Protein AF-A0A0K2RMR7-F1 (afdb_monomer)

Mean predicted aligned error: 9.33 Å

Radius of gyration: 26.51 Å; Cα contacts (8 Å, |Δi|>4): 127; chains: 1; bounding box: 105×30×47 Å

pLDDT: mean 86.67, std 12.14, range [45.38, 97.56]

Nearest PDB structures (foldseek):
  8ja7-assembly1_B  TM=8.029E-01  e=1.174E-06  Mycobacterium tuberculosis H37Rv
  7cad-assembly1_B  TM=8.202E-01  e=8.890E-06  Mycolicibacterium smegmatis MC2 155
  4tqv-assembly2_F  TM=7.692E-01  e=7.223E-06  Sphingomonas sp.
  8hpr-assembly1_B  TM=7.809E-01  e=6.733E-05  Mycolicibacterium smegmatis MC2 155
  8y5f-assembly1_C  TM=8.577E-01  e=4.363E-04  Escherichia coli

Sequence (178 aa):
MTTAGQVFFSAMAAYAFSRLRWPGRNKVFAIFLATMMVPPIFTALPNFLMIKNLGLLNTFAGLALPFMFMTPFAIFFLRQFFLSMSREVEEAAMLDGAKHLRIFFQIVIPNAAAPLATLALLTFIGQWNEYFWPLLVGQDESVRVLTVGLGVFKSQSPQGRRTGVGSWPPPSWQRCPS

Foldseek 3Di:
DQLVLALVQLLVLLCCLQPPDDPCSVVVLVVLVVVVVPDVVVVLVVLLVVCVVVVNFQHPCSLRVVRRHYHSVSNVQNNVVSNPDDCVVVVVVVVVVDDPVCCSVPPSCVVCVVSSVVSSVVVVVVSLCDAVSCVSRNVDPVSRHPNPVVVVVVVPPDPDPPDDDPPDDPDPVPDDDD

Secondary structure (DSSP, 8-state):
-HHHHHHHHHHHHHHHHHT---TTHHHHHHHHHHHTTS-HHHHHHHHHHHHHHTT-TTSHHHHHHHHHS--HHHHHHHHHHHHHS-SHHHHHHHHTT--HHHHIIIIIHHHTHHHHHHHHHHHHHHHHH--HHHHHH--SGGG--HHHHHHHHHHHS-S----SSS-PPPPGGG----

Structure (mmCIF, N/CA/C/O backbone):
data_AF-A0A0K2RMR7-F1
#
_entry.id   AF-A0A0K2RMR7-F1
#
loop_
_atom_site.group_PDB
_atom_site.id
_atom_site.type_symbol
_atom_site.label_atom_id
_atom_site.label_alt_id
_atom_site.label_comp_id
_atom_site.label_asym_id
_atom_site.label_entity_id
_atom_site.label_seq_id
_atom_site.pdbx_PDB_ins_code
_atom_site.Cartn_x
_atom_site.Cartn_y
_atom_site.Cartn_z
_atom_site.occupancy
_atom_site.B_iso_or_equiv
_atom_site.auth_seq_id
_atom_site.auth_comp_id
_atom_site.auth_asym_id
_atom_site.auth_atom_id
_atom_site.pdbx_PDB_model_num
ATOM 1 N N . MET A 1 1 ? 0.796 7.221 -11.470 1.00 77.06 1 MET A N 1
ATOM 2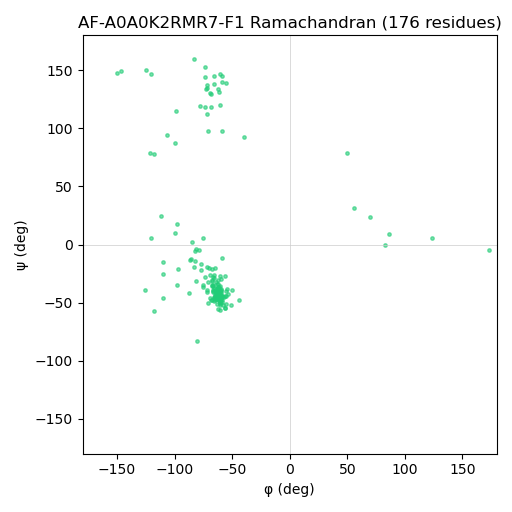 C CA . MET A 1 1 ? -0.403 6.348 -11.517 1.00 77.06 1 MET A CA 1
ATOM 3 C C . MET A 1 1 ? -0.272 5.225 -10.497 1.00 77.06 1 MET A C 1
ATOM 5 O O . MET A 1 1 ? -1.065 5.180 -9.567 1.00 77.06 1 MET A O 1
ATOM 9 N N . THR A 1 2 ? 0.783 4.409 -10.605 1.00 87.81 2 THR A N 1
ATOM 10 C CA . THR A 1 2 ? 1.066 3.257 -9.732 1.00 87.81 2 THR A CA 1
ATOM 11 C C . THR A 1 2 ? 1.025 3.598 -8.245 1.00 87.81 2 THR A C 1
ATOM 13 O O . THR A 1 2 ? 0.251 2.993 -7.517 1.00 87.81 2 THR A O 1
ATOM 16 N N . THR A 1 3 ? 1.754 4.629 -7.803 1.00 91.69 3 THR A N 1
ATOM 17 C CA . THR A 1 3 ? 1.786 5.049 -6.390 1.00 91.69 3 THR A CA 1
ATOM 18 C C . THR A 1 3 ? 0.404 5.392 -5.838 1.00 91.69 3 THR A C 1
ATOM 20 O O . THR A 1 3 ? 0.060 4.966 -4.742 1.00 91.69 3 THR A O 1
ATOM 23 N N . ALA A 1 4 ? -0.400 6.148 -6.590 1.00 92.69 4 ALA A N 1
ATOM 24 C CA . ALA A 1 4 ? -1.721 6.574 -6.137 1.00 92.69 4 ALA A CA 1
ATOM 25 C C . ALA A 1 4 ? -2.671 5.377 -5.983 1.00 92.69 4 ALA A C 1
ATOM 27 O O . ALA A 1 4 ? -3.317 5.245 -4.946 1.00 92.69 4 ALA A O 1
ATOM 28 N N . GLY A 1 5 ? -2.696 4.478 -6.977 1.00 92.81 5 GLY A N 1
ATOM 29 C CA . GLY A 1 5 ? -3.459 3.231 -6.897 1.00 92.81 5 GLY A CA 1
ATOM 30 C C . GLY A 1 5 ? -3.013 2.383 -5.709 1.00 92.81 5 GLY A C 1
ATOM 31 O O . GLY A 1 5 ? -3.837 1.988 -4.885 1.00 92.81 5 GLY A O 1
ATOM 32 N N . GLN A 1 6 ? -1.701 2.212 -5.555 1.00 94.19 6 GLN A N 1
ATOM 33 C CA . GLN A 1 6 ? -1.133 1.354 -4.527 1.00 94.19 6 GLN A CA 1
ATOM 34 C C . GLN A 1 6 ? -1.461 1.856 -3.122 1.00 94.19 6 GLN A C 1
ATOM 36 O O . GLN A 1 6 ? -1.871 1.071 -2.266 1.00 94.19 6 GLN A O 1
ATOM 41 N N . VAL A 1 7 ? -1.324 3.162 -2.877 1.00 95.56 7 VAL A N 1
ATOM 42 C CA . VAL A 1 7 ? -1.681 3.782 -1.593 1.00 95.56 7 VAL A CA 1
ATOM 43 C C . VAL A 1 7 ? -3.177 3.640 -1.328 1.00 95.56 7 VAL A C 1
ATOM 45 O O . VAL A 1 7 ? -3.561 3.240 -0.232 1.00 95.56 7 VAL A O 1
ATOM 48 N N . PHE A 1 8 ? -4.019 3.912 -2.327 1.00 95.69 8 PHE A N 1
ATOM 49 C CA . PHE A 1 8 ? -5.471 3.856 -2.188 1.00 95.69 8 PHE A CA 1
ATOM 50 C C . PHE A 1 8 ? -5.975 2.449 -1.833 1.00 95.69 8 PHE A C 1
ATOM 52 O O . PHE A 1 8 ? -6.629 2.258 -0.805 1.00 95.69 8 PHE A O 1
ATOM 59 N N . PHE A 1 9 ? -5.627 1.441 -2.635 1.00 95.75 9 PHE A N 1
ATOM 60 C CA . PHE A 1 9 ? -6.060 0.062 -2.403 1.00 95.75 9 PHE A CA 1
ATOM 61 C C . PHE A 1 9 ? -5.428 -0.535 -1.138 1.00 95.75 9 PHE A C 1
AT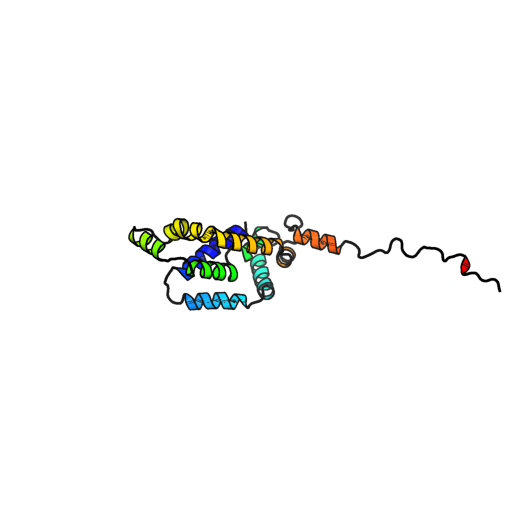OM 63 O O . PHE A 1 9 ? -6.104 -1.250 -0.394 1.00 95.75 9 PHE A O 1
ATOM 70 N N . SER A 1 10 ? -4.171 -0.196 -0.829 1.00 95.75 10 SER A N 1
ATOM 71 C CA . SER A 1 10 ? -3.541 -0.630 0.425 1.00 95.75 10 SER A CA 1
ATOM 72 C C . SER A 1 10 ? -4.196 0.011 1.649 1.00 95.75 10 SER A C 1
ATOM 74 O O . SER A 1 10 ? -4.348 -0.664 2.665 1.00 95.75 10 SER A O 1
ATOM 76 N N . ALA A 1 11 ? -4.643 1.270 1.564 1.00 97.06 11 ALA A N 1
ATOM 77 C CA . ALA A 1 11 ? -5.402 1.923 2.629 1.00 97.06 11 ALA A CA 1
ATOM 78 C C . ALA A 1 11 ? -6.762 1.250 2.849 1.00 97.06 11 ALA A C 1
ATOM 80 O O . ALA A 1 11 ? -7.133 0.983 3.992 1.00 97.06 11 ALA A O 1
ATOM 81 N N . MET A 1 12 ? -7.477 0.897 1.777 1.00 96.62 12 MET A N 1
ATOM 82 C CA . MET A 1 12 ? -8.727 0.137 1.888 1.00 96.62 12 MET A CA 1
ATOM 83 C C . MET A 1 12 ? -8.509 -1.229 2.555 1.00 96.62 12 MET A C 1
ATOM 85 O O . MET A 1 12 ? -9.227 -1.588 3.491 1.00 96.62 12 MET A O 1
ATOM 89 N N . ALA A 1 13 ? -7.491 -1.977 2.121 1.00 95.69 13 ALA A N 1
ATOM 90 C CA . ALA A 1 13 ? -7.150 -3.268 2.711 1.00 95.69 13 ALA A CA 1
ATOM 91 C C . ALA A 1 13 ? -6.739 -3.127 4.188 1.00 95.69 13 ALA A C 1
ATOM 93 O O . ALA A 1 13 ? -7.230 -3.859 5.048 1.00 95.69 13 ALA A O 1
ATOM 94 N N . ALA A 1 14 ? -5.895 -2.146 4.515 1.00 96.75 14 ALA A N 1
ATOM 95 C CA . ALA A 1 14 ? -5.485 -1.858 5.885 1.00 96.75 14 ALA A CA 1
ATOM 96 C C . ALA A 1 14 ? -6.676 -1.502 6.788 1.00 96.75 14 ALA A C 1
ATOM 98 O O . ALA A 1 14 ? -6.728 -1.968 7.928 1.00 96.75 14 ALA A O 1
ATOM 99 N N . TYR A 1 15 ? -7.652 -0.737 6.284 1.00 96.69 15 TYR A N 1
ATOM 100 C CA . TYR A 1 15 ? -8.891 -0.426 7.003 1.00 96.69 15 TYR A CA 1
ATOM 101 C C . TYR A 1 15 ? -9.718 -1.690 7.273 1.00 96.69 15 TYR A C 1
ATOM 103 O O . TYR A 1 15 ? -10.165 -1.916 8.399 1.00 96.69 15 TYR A O 1
ATOM 111 N N . ALA A 1 16 ? -9.840 -2.583 6.286 1.00 95.69 16 ALA A N 1
ATOM 112 C CA . ALA A 1 16 ? -10.497 -3.876 6.472 1.00 95.69 16 ALA A CA 1
ATOM 113 C C . ALA A 1 16 ? -9.801 -4.757 7.525 1.00 95.69 16 ALA A C 1
ATOM 115 O O . ALA A 1 16 ? -10.464 -5.403 8.338 1.00 95.69 16 ALA A O 1
ATOM 116 N N . PHE A 1 17 ? -8.466 -4.756 7.574 1.00 94.94 17 PHE A N 1
ATOM 117 C CA . PHE A 1 17 ? -7.716 -5.512 8.582 1.00 94.94 17 PHE A CA 1
ATOM 118 C C . PHE A 1 17 ? -7.685 -4.860 9.971 1.00 94.94 17 PHE A C 1
ATOM 120 O O . PHE A 1 17 ? -7.439 -5.565 10.956 1.00 94.94 17 PHE A O 1
ATOM 127 N N . SER A 1 18 ? -7.899 -3.546 10.080 1.00 95.00 18 SER A N 1
ATOM 128 C CA . SER A 1 18 ? -7.826 -2.817 11.353 1.00 95.00 18 SER A CA 1
ATOM 129 C C . SER A 1 18 ? -9.194 -2.590 12.006 1.00 95.00 18 SER A C 1
ATOM 131 O O . SER A 1 18 ? -9.280 -2.636 13.237 1.00 95.00 18 SER A O 1
ATOM 133 N N . ARG A 1 19 ? -10.258 -2.371 11.217 1.00 93.00 19 ARG A N 1
ATOM 134 C CA . ARG A 1 19 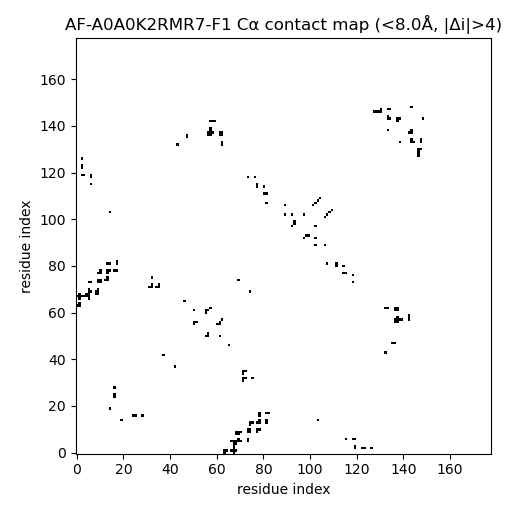? -11.603 -2.010 11.705 1.00 93.00 19 ARG A CA 1
ATOM 135 C C . ARG A 1 19 ? -12.640 -3.102 11.531 1.00 93.00 19 ARG A C 1
ATOM 137 O O . ARG A 1 19 ? -13.351 -3.409 12.486 1.00 93.00 19 ARG A O 1
ATOM 144 N N . LEU A 1 20 ? -12.703 -3.735 10.363 1.00 92.69 20 LEU A N 1
ATOM 145 C CA . LEU A 1 20 ? -13.733 -4.736 10.094 1.00 92.69 20 LEU A CA 1
ATOM 146 C C . LEU A 1 20 ? -13.448 -6.021 10.884 1.00 92.69 20 LEU A C 1
ATOM 148 O O . LEU A 1 20 ? -12.313 -6.505 10.939 1.00 92.69 20 LEU A O 1
ATOM 152 N N . ARG A 1 21 ? -14.479 -6.583 11.521 1.00 89.38 21 ARG A N 1
ATOM 153 C CA . ARG A 1 21 ? -14.401 -7.848 12.267 1.00 89.38 21 ARG A CA 1
ATOM 154 C C . ARG A 1 21 ? -14.939 -8.970 11.383 1.00 89.38 21 ARG A C 1
ATOM 156 O O . ARG A 1 21 ? -16.113 -8.970 11.042 1.00 89.38 21 ARG A O 1
ATOM 163 N N . TRP A 1 22 ? -14.076 -9.909 11.009 1.00 94.56 22 TRP A N 1
ATOM 164 C CA . TRP A 1 22 ? -14.428 -11.066 10.185 1.00 94.56 22 TRP A CA 1
ATOM 165 C C . TRP A 1 22 ? -13.584 -12.283 10.594 1.00 94.56 22 TRP A C 1
ATOM 167 O O . TRP A 1 22 ? -12.460 -12.110 11.093 1.00 94.56 22 TRP A O 1
ATOM 177 N N . PRO A 1 23 ? -14.116 -13.511 10.455 1.00 93.62 23 PRO A N 1
ATOM 178 C CA . PRO A 1 23 ? -13.420 -14.716 10.890 1.00 93.62 23 PRO A CA 1
ATOM 179 C C . PRO A 1 23 ? -12.112 -14.901 10.109 1.00 93.62 23 PRO A C 1
ATOM 181 O O . PRO A 1 23 ? -12.070 -14.757 8.893 1.00 93.62 23 PRO A O 1
ATOM 184 N N . GLY A 1 24 ? -11.018 -15.209 10.813 1.00 92.38 24 GLY A N 1
ATOM 185 C CA . GLY A 1 24 ? -9.716 -15.477 10.186 1.00 92.38 24 GLY A CA 1
ATOM 186 C C . GLY A 1 24 ? -8.873 -14.246 9.825 1.00 92.38 24 GLY A C 1
ATOM 187 O O . GLY A 1 24 ? -7.734 -14.422 9.399 1.00 92.38 24 GLY A O 1
ATOM 188 N N . ARG A 1 25 ? -9.347 -13.018 10.079 1.00 92.94 25 ARG A N 1
ATOM 189 C CA . ARG A 1 25 ? -8.629 -11.755 9.794 1.00 92.94 25 ARG A CA 1
ATOM 190 C C . ARG A 1 25 ? -7.147 -11.765 10.185 1.00 92.94 25 ARG A C 1
ATOM 192 O O . ARG A 1 25 ? -6.295 -11.371 9.396 1.00 92.94 25 ARG A O 1
ATOM 199 N N . ASN A 1 26 ? -6.832 -12.224 11.398 1.00 92.75 26 ASN A N 1
ATOM 200 C CA . ASN A 1 26 ? -5.452 -12.253 11.895 1.00 92.75 26 ASN A CA 1
ATOM 201 C C . ASN A 1 26 ? -4.596 -13.318 11.191 1.00 92.75 26 ASN A C 1
ATOM 203 O O . ASN A 1 26 ? -3.409 -13.091 10.991 1.00 92.75 26 ASN A O 1
ATOM 207 N N . LYS A 1 27 ? -5.191 -14.447 10.779 1.00 95.06 27 LYS A N 1
ATOM 208 C CA . LYS A 1 27 ? -4.494 -15.489 10.007 1.00 95.06 27 LYS A CA 1
ATOM 209 C C . LYS A 1 27 ? -4.153 -14.983 8.607 1.00 95.06 27 LYS A C 1
ATOM 211 O O . LYS A 1 27 ? -3.008 -15.088 8.190 1.00 95.06 27 LYS A O 1
ATOM 216 N N . VAL A 1 28 ? -5.119 -14.372 7.917 1.00 94.06 28 VAL A N 1
ATOM 217 C CA . VAL A 1 28 ? -4.888 -13.768 6.593 1.00 94.06 28 VAL A CA 1
ATOM 218 C C . VAL A 1 28 ? -3.830 -12.669 6.685 1.00 94.06 28 VAL A C 1
ATOM 220 O O . VAL A 1 28 ? -2.921 -12.618 5.863 1.00 94.06 28 VAL A O 1
ATOM 223 N N . PHE A 1 29 ? -3.884 -11.833 7.725 1.00 93.62 29 PHE A N 1
ATOM 224 C CA . PHE A 1 29 ? -2.853 -10.823 7.945 1.00 93.62 29 PHE A CA 1
ATOM 225 C C . PHE A 1 29 ? -1.466 -11.436 8.200 1.00 93.62 29 PHE A C 1
ATOM 227 O O . PHE A 1 29 ? -0.481 -10.946 7.661 1.00 93.62 29 PHE A O 1
ATOM 234 N N . ALA A 1 30 ? -1.374 -12.530 8.961 1.00 93.81 30 ALA A N 1
ATOM 235 C CA . ALA A 1 30 ? -0.113 -13.243 9.163 1.00 93.81 30 ALA A CA 1
ATOM 236 C C . ALA A 1 30 ? 0.455 -13.812 7.850 1.00 93.81 30 ALA A C 1
ATOM 238 O O . ALA A 1 30 ? 1.660 -13.734 7.633 1.00 93.81 30 ALA A O 1
ATOM 239 N N . ILE A 1 31 ? -0.399 -14.308 6.945 1.00 92.56 31 ILE A N 1
ATOM 240 C CA . ILE A 1 31 ? 0.017 -14.727 5.596 1.00 92.56 31 ILE A CA 1
ATOM 241 C C . ILE A 1 31 ? 0.594 -13.537 4.822 1.00 92.56 31 ILE A C 1
ATOM 243 O O . ILE A 1 31 ? 1.668 -13.660 4.240 1.00 92.56 31 ILE A O 1
ATOM 247 N N . PHE A 1 32 ? -0.054 -12.367 4.868 1.00 89.38 32 PHE A N 1
ATOM 248 C CA . PHE A 1 32 ? 0.504 -11.146 4.275 1.00 89.38 32 PHE A CA 1
ATOM 249 C C . PHE A 1 32 ? 1.906 -10.840 4.820 1.00 89.38 32 PHE A C 1
ATOM 251 O O . PHE A 1 32 ? 2.814 -10.572 4.039 1.00 89.38 32 PHE A O 1
ATOM 258 N N . LEU A 1 33 ? 2.132 -10.956 6.128 1.00 92.69 33 LEU A N 1
ATOM 259 C CA . LEU A 1 33 ? 3.473 -10.764 6.694 1.00 92.69 33 LEU A CA 1
ATOM 260 C C . LEU A 1 33 ? 4.470 -11.815 6.208 1.00 92.69 33 LEU A C 1
ATOM 262 O O . LEU A 1 33 ? 5.591 -11.465 5.853 1.00 92.69 33 LEU A O 1
ATOM 266 N N . ALA A 1 34 ? 4.060 -13.080 6.116 1.00 93.81 34 ALA A N 1
ATOM 267 C CA . ALA A 1 34 ? 4.913 -14.142 5.595 1.00 93.81 34 ALA A CA 1
ATOM 268 C C . ALA A 1 34 ? 5.347 -13.873 4.143 1.00 93.81 34 ALA A C 1
ATOM 270 O O . ALA A 1 34 ? 6.498 -14.123 3.792 1.00 93.81 34 ALA A O 1
ATOM 271 N N . THR A 1 35 ? 4.482 -13.281 3.309 1.00 90.12 35 THR A N 1
ATOM 272 C CA . THR A 1 35 ? 4.863 -12.916 1.930 1.00 90.12 35 THR A CA 1
ATOM 273 C C . THR A 1 35 ? 5.954 -11.848 1.859 1.00 90.12 35 THR A C 1
ATOM 275 O O . THR A 1 35 ? 6.659 -11.781 0.860 1.00 90.12 35 THR A O 1
ATOM 278 N N . MET A 1 36 ? 6.165 -11.060 2.919 1.00 89.06 36 MET A N 1
ATOM 279 C CA . MET A 1 36 ? 7.271 -10.093 2.983 1.00 89.06 36 MET A CA 1
ATOM 280 C C . MET A 1 36 ? 8.633 -10.765 3.139 1.00 89.06 36 MET A C 1
ATOM 282 O O . MET A 1 36 ? 9.651 -10.145 2.847 1.00 89.06 36 MET A O 1
ATOM 286 N N . 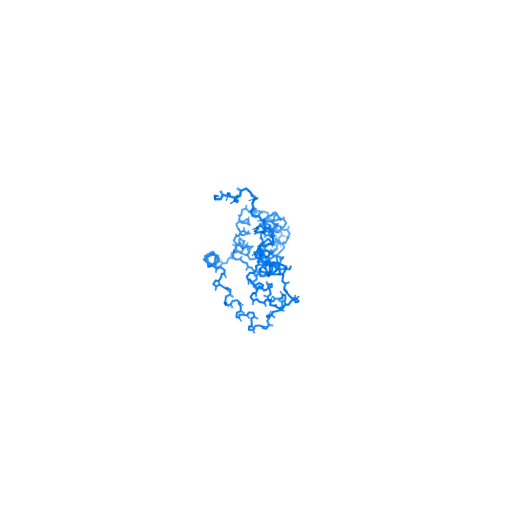MET A 1 37 ? 8.658 -12.022 3.591 1.00 91.75 37 MET A N 1
ATOM 287 C CA . MET A 1 37 ? 9.883 -12.817 3.665 1.00 91.75 37 MET A CA 1
ATOM 288 C C . MET A 1 37 ? 10.299 -13.354 2.295 1.00 91.75 37 MET A C 1
ATOM 290 O O . MET A 1 37 ? 11.442 -13.775 2.138 1.00 91.75 37 MET A O 1
ATOM 294 N N . VAL A 1 38 ? 9.389 -13.350 1.311 1.00 90.25 38 VAL A N 1
ATOM 295 C CA . VAL A 1 38 ? 9.681 -13.783 -0.057 1.00 90.25 38 VAL A CA 1
ATOM 296 C C . VAL A 1 38 ? 10.441 -12.664 -0.771 1.00 90.25 38 VAL A C 1
ATOM 298 O O . VAL A 1 38 ? 9.895 -11.570 -0.943 1.00 90.25 38 VAL A O 1
ATOM 301 N N . PRO A 1 39 ? 11.682 -12.903 -1.227 1.00 89.94 39 PRO A N 1
ATOM 302 C CA . PRO A 1 39 ? 12.435 -11.873 -1.926 1.00 89.94 39 PRO A CA 1
ATOM 303 C C . PRO A 1 39 ? 11.769 -11.520 -3.271 1.00 89.94 39 PRO A C 1
ATOM 305 O O . PRO A 1 39 ? 11.375 -12.435 -4.002 1.00 89.94 39 PRO A O 1
ATOM 308 N N . PRO A 1 40 ? 11.687 -10.228 -3.656 1.00 84.12 40 PRO A N 1
ATOM 309 C CA . PRO A 1 40 ? 10.981 -9.794 -4.870 1.00 84.12 40 PRO A CA 1
ATOM 310 C C . PRO A 1 40 ? 11.455 -10.459 -6.171 1.00 84.12 40 PRO A C 1
ATOM 312 O O . PRO A 1 40 ? 10.684 -10.623 -7.111 1.00 84.12 40 PRO A O 1
ATOM 315 N N . ILE A 1 41 ? 12.716 -10.894 -6.232 1.00 87.31 41 ILE A N 1
ATOM 316 C CA . ILE A 1 41 ? 13.267 -11.567 -7.414 1.00 87.31 41 ILE A CA 1
ATOM 317 C C . ILE A 1 41 ? 12.582 -12.912 -7.708 1.00 87.31 41 ILE A C 1
ATOM 319 O O . ILE A 1 41 ? 12.410 -13.273 -8.869 1.00 87.31 41 ILE A O 1
ATOM 323 N N . PHE A 1 42 ? 12.123 -13.631 -6.677 1.00 90.62 42 PHE A N 1
ATOM 324 C CA . PHE A 1 42 ? 11.436 -14.914 -6.855 1.00 90.62 42 PHE A CA 1
ATOM 325 C C . PHE A 1 42 ? 10.019 -14.743 -7.401 1.00 90.62 42 PHE A C 1
ATOM 327 O O . PHE A 1 42 ? 9.514 -15.624 -8.092 1.00 90.62 42 PHE A O 1
ATOM 334 N N . THR A 1 43 ? 9.378 -13.605 -7.127 1.00 88.75 43 THR A N 1
ATOM 335 C CA . THR A 1 43 ? 8.046 -13.294 -7.658 1.00 88.75 43 THR A CA 1
ATOM 336 C C . THR A 1 43 ? 8.109 -12.646 -9.041 1.00 88.75 43 THR A C 1
ATOM 338 O O . THR A 1 43 ? 7.103 -12.614 -9.748 1.00 88.75 43 THR A O 1
ATOM 341 N N . ALA A 1 44 ? 9.284 -12.193 -9.486 1.00 89.12 44 ALA A N 1
ATOM 342 C CA . ALA A 1 44 ? 9.439 -11.557 -10.787 1.00 89.12 44 ALA A CA 1
ATOM 343 C C . ALA A 1 44 ? 9.169 -12.504 -11.964 1.00 89.12 44 ALA A C 1
ATOM 345 O O . ALA A 1 44 ? 8.458 -12.124 -12.890 1.00 89.12 44 ALA A O 1
ATOM 346 N N . LEU A 1 45 ? 9.682 -13.739 -11.930 1.00 91.25 45 LEU A N 1
ATOM 347 C CA . LEU A 1 45 ? 9.457 -14.716 -13.001 1.00 91.25 45 LEU A CA 1
ATOM 348 C C . LEU A 1 45 ? 7.966 -15.056 -13.201 1.00 91.25 45 LEU A C 1
ATOM 350 O O . LEU A 1 45 ? 7.487 -14.934 -14.332 1.00 91.25 45 LEU A O 1
ATOM 354 N N . PRO A 1 46 ? 7.198 -15.445 -12.161 1.00 91.44 46 PRO A N 1
ATOM 355 C CA . PRO A 1 46 ? 5.775 -15.718 -12.342 1.00 91.44 46 PRO A CA 1
ATOM 356 C C . PRO A 1 46 ? 4.996 -14.467 -12.773 1.00 91.44 46 PRO A C 1
ATOM 358 O O . PRO A 1 46 ? 4.140 -14.567 -13.652 1.00 91.44 46 PRO A O 1
ATOM 361 N N . ASN A 1 47 ? 5.330 -13.281 -12.250 1.00 91.06 47 ASN A N 1
ATOM 362 C CA . ASN A 1 47 ? 4.711 -12.028 -12.694 1.00 91.06 47 ASN A CA 1
ATOM 363 C C . ASN A 1 47 ? 5.015 -11.723 -14.167 1.00 91.06 47 ASN A C 1
ATOM 365 O O . ASN A 1 47 ? 4.130 -11.286 -14.900 1.00 91.06 47 ASN A O 1
ATOM 369 N N . PHE A 1 48 ? 6.242 -11.974 -14.628 1.00 92.00 48 PHE A N 1
ATOM 370 C CA . PHE A 1 48 ? 6.621 -11.790 -16.028 1.00 92.00 48 PHE A CA 1
ATOM 371 C C . PHE A 1 48 ? 5.798 -12.692 -16.948 1.00 92.00 48 PHE A C 1
ATOM 373 O O . PHE A 1 48 ? 5.233 -12.218 -17.933 1.00 92.00 48 PHE A O 1
ATOM 380 N N . LEU A 1 49 ? 5.677 -13.978 -16.601 1.00 93.44 49 LEU A N 1
ATOM 381 C CA . LEU A 1 49 ? 4.848 -14.919 -17.354 1.00 93.44 49 LEU A CA 1
ATOM 382 C C . LEU A 1 49 ? 3.380 -14.479 -17.375 1.00 93.44 49 LEU A C 1
ATOM 384 O O . LEU A 1 49 ? 2.746 -14.548 -18.423 1.00 93.44 49 LEU A O 1
ATOM 388 N N . MET A 1 50 ? 2.853 -13.970 -16.258 1.00 92.62 50 MET A N 1
ATOM 389 C CA . MET A 1 50 ? 1.491 -13.434 -16.192 1.00 92.62 50 MET A CA 1
ATOM 390 C C . MET A 1 50 ? 1.294 -12.250 -17.149 1.00 92.62 50 MET A C 1
ATOM 392 O O . MET A 1 50 ? 0.365 -12.263 -17.950 1.00 92.62 50 MET A O 1
ATOM 396 N N . ILE A 1 51 ? 2.181 -11.255 -17.125 1.00 93.31 51 ILE A N 1
ATOM 397 C CA . ILE A 1 51 ? 2.099 -10.075 -18.004 1.00 93.31 51 ILE A CA 1
ATOM 398 C C . ILE A 1 51 ? 2.290 -10.452 -19.476 1.00 93.31 51 ILE A C 1
ATOM 400 O O . ILE A 1 51 ? 1.581 -9.931 -20.339 1.00 93.31 51 ILE A O 1
ATOM 404 N N . LYS A 1 52 ? 3.184 -11.405 -19.765 1.00 91.50 52 LYS A N 1
ATOM 405 C CA . LYS A 1 52 ? 3.354 -11.978 -21.103 1.00 91.50 52 LYS A CA 1
ATOM 406 C C . LYS A 1 52 ? 2.079 -12.655 -21.597 1.00 91.50 52 LYS A C 1
ATOM 408 O O . LYS A 1 52 ? 1.644 -12.372 -22.708 1.00 91.50 52 LYS A O 1
ATOM 413 N N . ASN A 1 53 ? 1.469 -13.509 -20.778 1.00 94.31 53 ASN A N 1
ATOM 414 C CA . ASN A 1 53 ? 0.245 -14.228 -21.137 1.00 94.31 53 ASN A CA 1
ATOM 415 C C . ASN A 1 53 ? -0.956 -13.287 -21.309 1.00 94.31 53 ASN A C 1
ATOM 417 O O . ASN A 1 53 ? -1.848 -13.575 -22.098 1.00 94.31 53 ASN A O 1
ATOM 421 N N . LEU A 1 54 ? -0.961 -12.152 -20.607 1.00 93.75 54 LEU A N 1
ATOM 422 C CA . LEU A 1 54 ? -1.947 -11.084 -20.783 1.00 93.75 54 LEU A CA 1
ATOM 423 C C . LEU A 1 54 ? -1.674 -10.196 -22.013 1.00 93.75 54 LEU A C 1
ATOM 425 O O . LEU A 1 54 ? -2.478 -9.316 -22.303 1.00 93.75 54 LEU A O 1
ATOM 429 N N . GLY A 1 55 ? -0.558 -10.391 -22.727 1.00 93.00 55 GLY A N 1
ATOM 430 C CA . GLY A 1 55 ? -0.188 -9.579 -23.890 1.00 93.00 55 GLY A CA 1
ATOM 431 C C . GLY A 1 55 ? 0.214 -8.143 -23.543 1.00 93.00 55 GLY A C 1
ATOM 432 O O . GLY A 1 55 ? 0.115 -7.256 -24.381 1.00 93.00 55 GLY A O 1
ATOM 433 N N . LEU A 1 56 ? 0.651 -7.897 -22.305 1.00 93.38 56 LEU A N 1
ATOM 434 C CA . LEU A 1 56 ? 0.927 -6.555 -21.778 1.00 93.38 56 LEU A CA 1
ATOM 435 C C . LEU A 1 56 ? 2.418 -6.179 -21.801 1.00 93.38 56 LEU A C 1
ATOM 437 O O . LEU A 1 56 ? 2.803 -5.158 -21.224 1.00 93.38 56 LEU A O 1
ATOM 441 N N . LEU A 1 57 ? 3.262 -6.982 -22.455 1.00 91.81 57 LEU A N 1
ATOM 442 C CA . LEU A 1 57 ? 4.669 -6.635 -22.683 1.00 91.81 57 LEU A CA 1
ATOM 443 C C . LEU A 1 57 ? 4.776 -5.346 -23.502 1.00 91.81 57 LEU A C 1
ATOM 445 O O . LEU A 1 57 ? 3.931 -5.076 -24.350 1.00 91.81 57 LEU A O 1
ATOM 449 N N . ASN A 1 58 ? 5.816 -4.556 -23.240 1.00 89.75 58 ASN A N 1
ATOM 450 C CA . ASN A 1 58 ? 6.058 -3.268 -23.889 1.00 89.75 58 ASN A CA 1
ATOM 451 C C . ASN A 1 58 ? 4.892 -2.265 -23.771 1.00 89.75 58 ASN A C 1
ATOM 453 O O . ASN A 1 58 ? 4.686 -1.423 -24.642 1.00 89.75 58 ASN A O 1
ATOM 457 N N . THR A 1 59 ? 4.134 -2.312 -22.670 1.00 91.12 59 THR A N 1
ATOM 458 C CA . THR A 1 59 ? 3.080 -1.329 -22.370 1.00 91.12 59 THR A CA 1
ATOM 459 C C . THR A 1 59 ? 3.282 -0.689 -20.998 1.00 91.12 59 THR A C 1
ATOM 461 O O . THR A 1 59 ? 3.748 -1.334 -20.057 1.00 91.12 59 THR A O 1
ATOM 464 N N . PHE A 1 60 ? 2.848 0.566 -20.829 1.00 87.44 60 PHE A N 1
ATOM 465 C CA . PHE A 1 60 ? 2.824 1.214 -19.508 1.00 87.44 60 PHE A CA 1
ATOM 466 C C . PHE A 1 60 ? 1.949 0.460 -18.496 1.00 87.44 60 PHE A C 1
ATOM 468 O O . PHE A 1 60 ? 2.242 0.466 -17.300 1.00 87.44 60 PHE A O 1
ATOM 475 N N . ALA A 1 61 ? 0.902 -0.228 -18.964 1.00 88.50 61 ALA A N 1
ATOM 476 C CA . ALA A 1 61 ? 0.070 -1.078 -18.120 1.00 88.50 61 ALA A CA 1
ATOM 477 C C . ALA A 1 61 ? 0.864 -2.275 -17.571 1.00 88.50 61 ALA A C 1
ATOM 479 O O . ALA A 1 61 ? 0.808 -2.529 -16.370 1.00 88.50 61 ALA A O 1
ATOM 480 N N . GLY A 1 62 ? 1.655 -2.957 -18.408 1.00 89.31 62 GLY A N 1
ATOM 481 C CA . GLY A 1 62 ? 2.541 -4.046 -17.982 1.00 89.31 62 GLY A CA 1
ATOM 482 C C . GLY A 1 62 ? 3.630 -3.604 -16.999 1.00 89.31 62 GLY A C 1
ATOM 483 O O . GLY A 1 62 ? 4.013 -4.365 -16.110 1.00 89.31 62 GLY A O 1
ATOM 484 N N . LEU A 1 63 ? 4.075 -2.349 -17.097 1.00 87.44 63 LEU A N 1
ATOM 485 C CA . LEU A 1 63 ? 4.998 -1.746 -16.132 1.00 87.44 63 LEU A CA 1
ATOM 486 C C . LEU A 1 63 ? 4.329 -1.449 -14.780 1.00 87.44 63 LEU A C 1
ATOM 488 O O . LEU A 1 63 ? 4.948 -1.650 -13.738 1.00 87.44 63 LEU A O 1
ATOM 492 N N . ALA A 1 64 ? 3.077 -0.983 -14.780 1.00 87.88 64 ALA A N 1
ATOM 493 C CA . ALA A 1 64 ? 2.392 -0.527 -13.570 1.00 87.88 64 ALA A CA 1
ATOM 494 C C . ALA A 1 64 ? 1.654 -1.640 -12.803 1.00 87.88 64 ALA A C 1
ATOM 496 O O . ALA A 1 64 ? 1.686 -1.665 -11.571 1.00 87.88 64 ALA A O 1
ATOM 497 N N . LEU A 1 65 ? 0.971 -2.547 -13.508 1.00 85.06 65 LEU A N 1
ATOM 498 C CA . LEU A 1 65 ? 0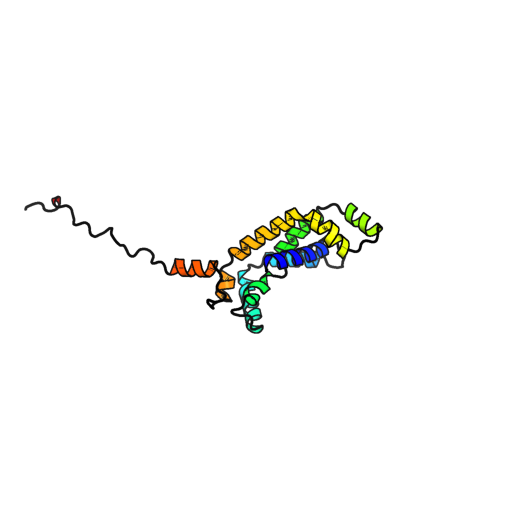.008 -3.500 -12.936 1.00 85.06 65 LEU A CA 1
ATOM 499 C C . LEU A 1 65 ? 0.525 -4.366 -11.776 1.00 85.06 65 LEU A C 1
ATOM 501 O O . LEU A 1 65 ? -0.213 -4.492 -10.796 1.00 85.06 65 LEU A O 1
ATOM 505 N N . PRO A 1 66 ? 1.749 -4.927 -11.817 1.00 82.12 66 PRO A N 1
ATOM 506 C CA . PRO A 1 66 ? 2.245 -5.788 -10.739 1.00 82.12 66 PRO A CA 1
ATOM 507 C C . PRO A 1 66 ? 2.336 -5.085 -9.381 1.00 82.12 66 PRO A C 1
ATOM 509 O O . PRO A 1 66 ? 2.240 -5.733 -8.343 1.00 82.12 66 PRO A O 1
ATOM 512 N N . PHE A 1 67 ? 2.509 -3.761 -9.384 1.00 84.00 67 PHE A N 1
ATOM 513 C CA . PHE A 1 67 ? 2.701 -2.963 -8.172 1.00 84.00 67 PHE A CA 1
ATOM 514 C C . PHE A 1 67 ? 1.500 -2.063 -7.851 1.00 84.00 67 PHE A C 1
ATOM 516 O O . PHE A 1 67 ? 1.381 -1.575 -6.731 1.00 84.00 67 PHE A O 1
ATOM 523 N N . MET A 1 68 ? 0.590 -1.851 -8.809 1.00 86.44 68 MET A N 1
ATOM 524 C CA . MET A 1 68 ? -0.482 -0.855 -8.710 1.00 86.44 68 MET A CA 1
ATOM 525 C C . MET A 1 68 ? -1.539 -1.165 -7.649 1.00 86.44 68 MET A C 1
ATOM 527 O O . MET A 1 68 ? -2.145 -0.235 -7.125 1.00 86.44 68 MET A O 1
ATOM 531 N N . PHE A 1 69 ? -1.812 -2.437 -7.358 1.00 85.69 69 PHE A N 1
ATOM 532 C CA . PHE A 1 69 ? -2.898 -2.790 -6.444 1.00 85.69 69 PHE A CA 1
ATOM 533 C C . PHE A 1 69 ? -2.473 -2.652 -4.989 1.00 85.69 69 PHE A C 1
ATOM 535 O O . PHE A 1 69 ? -2.750 -1.653 -4.345 1.00 85.69 69 PHE A O 1
ATOM 542 N N . MET A 1 70 ? -1.804 -3.645 -4.426 1.00 84.75 70 MET A N 1
ATOM 543 C CA . MET A 1 70 ? -1.438 -3.599 -3.018 1.00 84.75 70 MET A CA 1
ATOM 544 C C . MET A 1 70 ? -0.160 -4.367 -2.783 1.00 84.75 70 MET A C 1
ATOM 546 O O . MET A 1 70 ? 0.102 -5.374 -3.439 1.00 84.75 70 MET A O 1
ATOM 550 N N . THR A 1 71 ? 0.616 -3.902 -1.810 1.00 90.44 71 THR A N 1
ATOM 551 C CA . THR A 1 71 ? 1.793 -4.625 -1.344 1.00 90.44 71 THR A CA 1
ATOM 552 C C . THR A 1 71 ? 1.653 -4.954 0.135 1.00 90.44 71 THR A C 1
ATOM 554 O O . THR A 1 71 ? 1.087 -4.162 0.897 1.00 90.44 71 THR A O 1
ATOM 557 N N . PRO A 1 72 ? 2.196 -6.100 0.579 1.00 91.38 72 PRO A N 1
ATOM 558 C CA . PRO A 1 72 ? 2.142 -6.482 1.985 1.00 91.38 72 PRO A CA 1
ATOM 559 C C . PRO A 1 72 ? 2.702 -5.411 2.933 1.00 91.38 72 PRO A C 1
ATOM 561 O O . PRO A 1 72 ? 2.112 -5.153 3.979 1.00 91.38 72 PRO A O 1
ATOM 564 N N . PHE A 1 73 ? 3.780 -4.722 2.530 1.00 92.00 73 PHE A N 1
ATOM 565 C CA . PHE A 1 73 ? 4.366 -3.617 3.298 1.00 92.00 73 PHE A CA 1
ATOM 566 C C . PHE A 1 73 ? 3.394 -2.459 3.497 1.00 92.00 73 PHE A C 1
ATOM 568 O O . PHE A 1 73 ? 3.196 -2.018 4.626 1.00 92.00 73 PHE A O 1
ATOM 575 N N . ALA A 1 74 ? 2.767 -1.989 2.418 1.00 94.19 74 ALA A N 1
ATOM 576 C CA . ALA A 1 74 ? 1.842 -0.866 2.469 1.00 94.19 74 ALA A CA 1
ATOM 577 C C . ALA A 1 74 ? 0.642 -1.164 3.381 1.00 94.19 74 ALA A C 1
ATOM 579 O O . ALA A 1 74 ? 0.259 -0.326 4.200 1.00 94.19 74 ALA A O 1
ATOM 580 N N . ILE A 1 75 ? 0.097 -2.383 3.290 1.00 95.44 75 ILE A N 1
ATOM 581 C CA . ILE A 1 75 ? -1.002 -2.840 4.146 1.00 95.44 75 ILE A CA 1
ATOM 582 C C . ILE A 1 75 ? -0.551 -2.924 5.605 1.00 95.44 75 ILE A C 1
ATOM 584 O O . ILE A 1 75 ? -1.254 -2.428 6.484 1.00 95.44 75 ILE A O 1
ATOM 588 N N . PHE A 1 76 ? 0.603 -3.542 5.879 1.00 95.62 76 PHE A N 1
ATOM 589 C CA . PHE A 1 76 ? 1.139 -3.641 7.236 1.00 95.62 76 PHE A CA 1
ATOM 590 C C . PHE A 1 76 ? 1.339 -2.255 7.850 1.00 95.62 76 PHE A C 1
ATOM 592 O O . PHE A 1 76 ? 0.797 -1.993 8.923 1.00 95.62 76 PHE A O 1
ATOM 599 N N . PHE A 1 77 ? 2.043 -1.364 7.150 1.00 95.75 77 PHE A N 1
ATOM 600 C CA . PHE A 1 77 ? 2.360 -0.015 7.607 1.00 95.75 77 PHE A CA 1
ATOM 601 C C . PHE A 1 77 ? 1.098 0.781 7.965 1.00 95.75 77 PHE A C 1
ATOM 603 O O . PHE A 1 77 ? 0.951 1.239 9.100 1.00 95.75 77 PHE A O 1
ATOM 610 N N . LEU A 1 78 ? 0.138 0.880 7.037 1.00 97.38 78 LEU A N 1
ATOM 611 C CA . LEU A 1 78 ? -1.101 1.622 7.284 1.00 97.38 78 LEU A CA 1
ATOM 612 C C . LEU A 1 78 ? -1.971 0.962 8.348 1.00 97.38 78 LEU A C 1
ATOM 614 O O . LEU A 1 78 ? -2.605 1.658 9.135 1.00 97.38 78 LEU A O 1
ATOM 618 N N . ARG A 1 79 ? -1.993 -0.373 8.424 1.00 96.19 79 ARG A N 1
ATOM 619 C CA . ARG A 1 79 ? -2.747 -1.069 9.470 1.00 96.19 79 ARG A CA 1
ATOM 620 C C . ARG A 1 79 ? -2.191 -0.747 10.852 1.00 96.19 79 ARG A C 1
ATOM 622 O O . ARG A 1 79 ? -2.995 -0.549 11.760 1.00 96.19 79 ARG A O 1
ATOM 629 N N . GLN A 1 80 ? -0.865 -0.709 11.023 1.00 96.12 80 GLN A N 1
ATOM 630 C CA . GLN A 1 80 ? -0.263 -0.342 12.311 1.00 96.12 80 GLN A CA 1
ATOM 631 C C . GLN A 1 80 ? -0.687 1.065 12.727 1.00 96.12 80 GLN A C 1
ATOM 633 O O . GLN A 1 80 ? -1.138 1.251 13.853 1.00 96.12 80 GLN A O 1
ATOM 638 N N . PHE A 1 81 ? -0.656 2.019 11.795 1.00 96.06 81 PHE A N 1
ATOM 639 C CA . PHE A 1 81 ? -1.128 3.372 12.072 1.00 96.06 81 PHE A CA 1
ATOM 640 C C . PHE A 1 81 ? -2.629 3.422 12.385 1.00 96.06 81 PHE A C 1
ATOM 642 O O . PHE A 1 81 ? -3.047 4.019 13.371 1.00 96.06 81 PHE A O 1
ATOM 649 N N . PHE A 1 82 ? -3.473 2.758 11.592 1.00 96.06 82 PHE A N 1
ATOM 650 C CA . PHE A 1 82 ? -4.908 2.743 11.867 1.00 96.06 82 PHE A CA 1
ATOM 651 C C . PHE A 1 82 ? -5.203 2.142 13.241 1.00 96.06 82 PHE A C 1
ATOM 653 O O . PHE A 1 82 ? -6.093 2.622 13.934 1.00 96.06 82 PHE A O 1
ATOM 660 N N . LEU A 1 83 ? -4.484 1.106 13.674 1.00 94.88 83 LEU A N 1
ATOM 661 C CA . LEU A 1 83 ? -4.679 0.520 15.002 1.00 94.88 83 LEU A CA 1
ATOM 662 C C . LEU A 1 83 ? -4.314 1.460 16.158 1.00 94.88 83 LEU A C 1
ATOM 664 O O . LEU A 1 83 ? -4.905 1.297 17.222 1.00 94.88 83 LEU A O 1
ATOM 668 N N . SER A 1 84 ? -3.410 2.424 15.964 1.00 93.50 84 SER A N 1
ATOM 669 C CA . SER A 1 84 ? -3.061 3.409 16.998 1.00 93.50 84 SER A CA 1
ATOM 670 C C . SER A 1 84 ? -4.030 4.593 17.086 1.00 93.50 84 SER A C 1
ATOM 672 O O . SER A 1 84 ? -3.980 5.343 18.054 1.00 93.50 84 SER A O 1
ATOM 674 N N . MET A 1 85 ? -4.899 4.793 16.091 1.00 92.88 85 MET A N 1
ATOM 675 C CA . MET A 1 85 ? -5.905 5.862 16.113 1.00 92.88 85 MET A CA 1
ATOM 676 C C . MET A 1 85 ? -7.040 5.540 17.097 1.00 92.88 85 MET A C 1
ATOM 678 O O . MET A 1 85 ? -7.463 4.384 17.196 1.00 92.88 85 MET A O 1
ATOM 682 N N . SER A 1 86 ? -7.574 6.567 17.770 1.00 90.88 86 SER A N 1
ATOM 683 C CA . SER A 1 86 ? -8.728 6.407 18.665 1.00 90.88 86 SER A CA 1
ATOM 684 C C . SER A 1 86 ? -9.951 5.903 17.897 1.00 90.88 86 SER A C 1
ATOM 686 O O . SER A 1 86 ? -10.313 6.447 16.852 1.00 90.88 86 SER A O 1
ATOM 688 N N . ARG A 1 87 ? -10.594 4.860 18.429 1.00 90.75 87 ARG A N 1
ATOM 689 C CA . ARG A 1 87 ? -11.820 4.283 17.857 1.00 90.75 87 ARG A CA 1
ATOM 690 C C . ARG A 1 87 ? -13.081 5.025 18.273 1.00 90.75 87 ARG A C 1
ATOM 692 O O . ARG A 1 87 ? -14.083 4.906 17.581 1.00 90.75 87 ARG A O 1
ATOM 699 N N . GLU A 1 88 ? -13.023 5.806 19.345 1.00 92.75 88 GLU A N 1
ATOM 700 C CA . GLU A 1 88 ? -14.193 6.470 19.931 1.00 92.75 88 GLU A CA 1
ATOM 701 C C . GLU A 1 88 ? -14.877 7.408 18.929 1.00 92.75 88 GLU A C 1
ATOM 703 O O . GLU A 1 88 ? -16.098 7.417 18.820 1.00 92.75 88 GLU A O 1
ATOM 708 N N . VAL A 1 89 ? -14.092 8.130 18.120 1.00 92.25 89 VAL A N 1
ATOM 709 C CA . VAL A 1 89 ? -14.611 9.030 17.074 1.00 92.25 89 VAL A CA 1
ATOM 710 C C . VAL A 1 89 ? -15.350 8.254 15.979 1.00 92.25 89 VAL A C 1
ATOM 712 O O . VAL A 1 89 ? -16.378 8.701 15.472 1.00 92.25 89 VAL A O 1
ATOM 715 N N . GLU A 1 90 ? -14.840 7.079 15.606 1.00 93.88 90 GLU A N 1
ATOM 716 C CA . GLU A 1 90 ? -15.481 6.221 14.606 1.00 93.88 90 GLU A CA 1
ATOM 717 C C . GLU A 1 90 ? -16.759 5.585 15.165 1.00 93.88 90 GLU A C 1
ATOM 719 O O . GLU A 1 90 ? -17.766 5.527 14.464 1.00 93.88 90 GLU A O 1
ATOM 724 N N . GLU A 1 91 ? -16.735 5.143 16.424 1.00 93.31 91 GLU A N 1
ATOM 725 C CA . GLU A 1 91 ? -17.882 4.543 17.111 1.00 93.31 91 GLU A CA 1
ATOM 726 C C . GLU A 1 91 ? -19.009 5.562 17.333 1.00 93.31 91 GLU A C 1
ATOM 728 O O . GLU A 1 91 ? -20.166 5.241 17.065 1.00 93.31 91 GLU A O 1
ATOM 733 N N . ALA A 1 92 ? -18.687 6.806 17.704 1.00 94.69 92 ALA A N 1
ATOM 734 C CA . ALA A 1 92 ? -19.659 7.898 17.781 1.00 94.69 92 ALA A CA 1
ATOM 735 C C . ALA A 1 92 ? -20.326 8.159 16.420 1.00 94.69 92 ALA A C 1
ATOM 737 O O . ALA A 1 92 ? -21.550 8.174 16.319 1.00 94.69 92 ALA A O 1
ATOM 738 N N . ALA A 1 93 ? -19.538 8.238 15.342 1.00 94.25 93 ALA A N 1
ATOM 739 C CA . ALA A 1 93 ? -20.088 8.401 13.999 1.00 94.25 93 ALA A CA 1
ATOM 740 C C . ALA A 1 93 ? -20.984 7.217 13.578 1.00 94.25 93 ALA A C 1
ATOM 742 O O . ALA A 1 93 ? -21.965 7.413 12.860 1.00 94.25 93 ALA A O 1
ATOM 743 N N . MET A 1 94 ? -20.673 5.988 14.009 1.00 94.44 94 MET A N 1
ATOM 744 C CA . MET A 1 94 ? -21.534 4.820 13.775 1.00 94.44 94 MET A CA 1
ATOM 745 C C . MET A 1 94 ? -22.864 4.920 14.530 1.00 94.44 94 MET A C 1
ATOM 747 O O . MET A 1 94 ? -23.892 4.544 13.966 1.00 94.44 94 MET A O 1
ATOM 751 N N . LEU A 1 95 ? -22.858 5.435 15.766 1.00 95.38 95 LEU A N 1
ATOM 752 C CA . LEU A 1 95 ? -24.078 5.713 16.536 1.00 95.38 95 LEU A CA 1
ATOM 753 C C . LEU A 1 95 ? -24.944 6.785 15.852 1.00 95.38 95 LEU A C 1
ATOM 755 O O . LEU A 1 95 ? -26.163 6.640 15.819 1.00 95.38 95 LEU A O 1
ATOM 759 N N . ASP A 1 96 ? -24.318 7.764 15.191 1.00 95.31 96 ASP A N 1
ATOM 760 C CA . ASP A 1 96 ? -24.984 8.767 14.342 1.00 95.31 96 ASP A CA 1
ATOM 761 C C . ASP A 1 96 ? -25.431 8.216 12.964 1.00 95.31 96 ASP A C 1
ATOM 763 O O . ASP A 1 96 ? -25.892 8.956 12.089 1.00 95.31 96 ASP A O 1
ATOM 767 N N . GLY A 1 97 ? -25.289 6.907 12.727 1.00 95.12 97 GLY A N 1
ATOM 768 C CA . GLY A 1 97 ? -25.735 6.224 11.509 1.00 95.12 97 GLY A CA 1
ATOM 769 C C . GLY A 1 97 ? -24.736 6.241 10.345 1.00 95.12 97 GLY A C 1
ATOM 770 O O . GLY A 1 97 ? -25.080 5.835 9.226 1.00 95.12 97 GLY A O 1
ATOM 771 N N . ALA A 1 98 ? -23.491 6.682 10.551 1.00 95.69 98 ALA A N 1
ATOM 772 C CA . ALA A 1 98 ? -22.465 6.623 9.515 1.00 95.69 98 ALA A CA 1
ATOM 773 C C . ALA A 1 98 ? -22.032 5.173 9.228 1.00 95.69 98 ALA A C 1
ATOM 775 O O . ALA A 1 98 ? -21.672 4.403 10.115 1.00 95.69 98 ALA A O 1
ATOM 776 N N . LYS A 1 99 ? -22.007 4.802 7.942 1.00 94.88 99 LYS A N 1
ATOM 777 C CA . LYS A 1 99 ? -21.491 3.502 7.481 1.00 94.88 99 LYS A CA 1
ATOM 778 C C . LYS A 1 99 ? -19.968 3.531 7.324 1.00 94.88 99 LYS A C 1
ATOM 780 O O . LYS A 1 99 ? -19.381 4.583 7.078 1.00 94.88 99 LYS A O 1
ATOM 785 N N . HIS A 1 100 ? -19.342 2.353 7.326 1.00 94.19 100 HIS A N 1
ATOM 786 C CA . HIS A 1 100 ? -17.889 2.184 7.177 1.00 94.19 100 HIS A CA 1
ATOM 787 C C . HIS A 1 100 ? -17.266 2.928 5.989 1.00 94.19 100 HIS A C 1
ATOM 789 O O . HIS A 1 100 ? -16.196 3.503 6.142 1.00 94.19 100 HIS A O 1
ATOM 795 N N . LEU A 1 101 ? -17.927 2.973 4.825 1.00 95.31 101 LEU A N 1
ATOM 796 C CA . LEU A 1 101 ? -17.421 3.733 3.672 1.00 95.31 101 LEU A CA 1
ATOM 797 C C . LEU A 1 101 ? -17.322 5.233 3.974 1.00 95.31 101 LEU A C 1
ATOM 799 O O . LEU A 1 101 ? -16.322 5.867 3.653 1.00 95.31 101 LEU A O 1
ATOM 803 N N . ARG A 1 102 ? -18.339 5.794 4.634 1.00 95.94 102 ARG A N 1
ATOM 804 C CA . ARG A 1 102 ? -18.347 7.204 5.032 1.00 95.94 102 ARG A CA 1
ATOM 805 C C . ARG A 1 102 ? -17.263 7.477 6.073 1.00 95.94 102 ARG A C 1
ATOM 807 O O . ARG A 1 102 ? -16.508 8.426 5.912 1.00 95.94 102 ARG A O 1
ATOM 814 N N . ILE A 1 103 ? -17.147 6.614 7.081 1.00 96.56 103 ILE A N 1
ATOM 815 C CA . ILE A 1 103 ? -16.116 6.705 8.127 1.00 96.56 103 ILE A CA 1
ATOM 816 C C . ILE A 1 103 ? -14.713 6.635 7.517 1.00 96.56 103 ILE A C 1
ATOM 818 O O . ILE A 1 103 ? -13.853 7.447 7.847 1.00 96.56 103 ILE A O 1
ATOM 822 N N . PHE A 1 104 ? -14.488 5.714 6.581 1.00 96.81 104 PHE A N 1
ATOM 823 C CA . PHE A 1 104 ? -13.216 5.580 5.883 1.00 96.81 104 PHE A CA 1
ATOM 824 C C . PHE A 1 104 ? -12.810 6.888 5.192 1.00 96.81 104 PHE A C 1
ATOM 826 O O . PHE A 1 104 ? -11.739 7.420 5.475 1.00 96.81 104 PHE A O 1
ATOM 833 N N . PHE A 1 105 ? -13.676 7.445 4.341 1.00 97.38 105 PHE A N 1
ATOM 834 C CA . PHE A 1 105 ? -13.342 8.639 3.560 1.00 97.38 105 PHE A CA 1
ATOM 835 C C . PHE A 1 105 ? -13.360 9.946 4.359 1.00 97.38 105 PHE A C 1
ATOM 837 O O . PHE A 1 105 ? -12.559 10.829 4.072 1.00 97.38 105 PHE A O 1
ATOM 844 N N . GLN A 1 106 ? -14.262 10.096 5.330 1.00 96.12 106 GLN A N 1
ATOM 845 C CA . GLN A 1 106 ? -14.467 11.370 6.034 1.00 96.12 106 GLN A CA 1
ATOM 846 C C . GLN A 1 106 ? -13.721 11.462 7.366 1.00 96.12 106 GLN A C 1
ATOM 848 O O . GLN A 1 106 ? -13.484 12.567 7.839 1.00 96.12 106 GLN A O 1
ATOM 853 N N . ILE A 1 107 ? -13.348 10.332 7.971 1.00 95.56 107 ILE A N 1
ATOM 854 C CA . ILE A 1 107 ? -12.695 10.306 9.287 1.00 95.56 107 ILE A CA 1
ATOM 855 C C . ILE A 1 107 ? -11.305 9.694 9.164 1.00 95.56 107 ILE A C 1
ATOM 857 O O . ILE A 1 107 ? -10.315 10.338 9.495 1.00 95.56 107 ILE A O 1
ATOM 861 N N . VAL A 1 108 ? -11.193 8.466 8.662 1.00 96.44 108 VAL A N 1
ATOM 862 C CA . VAL A 1 108 ? -9.927 7.720 8.730 1.00 96.44 108 VAL A CA 1
ATOM 863 C C . VAL A 1 108 ? -8.881 8.305 7.785 1.00 96.44 108 VAL A C 1
ATOM 865 O O . VAL A 1 108 ? -7.768 8.586 8.219 1.00 96.44 108 VAL A O 1
ATOM 868 N N . ILE A 1 109 ? -9.226 8.516 6.511 1.00 96.62 109 ILE A N 1
ATOM 869 C CA . ILE A 1 109 ? -8.289 9.025 5.501 1.00 96.62 109 ILE A CA 1
ATOM 870 C C . ILE A 1 109 ? -7.748 10.426 5.850 1.00 96.62 109 ILE A C 1
ATOM 872 O O . ILE A 1 109 ? -6.527 10.584 5.826 1.00 96.62 109 ILE A O 1
ATOM 876 N N . PRO A 1 110 ? -8.571 11.422 6.240 1.00 95.62 110 PRO A N 1
ATOM 877 C CA . PRO A 1 110 ? -8.068 12.739 6.635 1.00 95.62 110 PRO A CA 1
ATOM 878 C C . PRO A 1 110 ? -7.157 12.689 7.866 1.00 95.62 110 PRO A C 1
ATOM 880 O O . PRO A 1 110 ? -6.088 13.295 7.867 1.00 95.62 110 PRO A O 1
ATOM 883 N N . ASN A 1 111 ? -7.521 11.905 8.887 1.00 95.06 111 ASN A N 1
ATOM 884 C CA . ASN A 1 111 ? -6.691 11.744 10.085 1.00 95.06 111 ASN A CA 1
ATOM 885 C C . ASN A 1 111 ? -5.398 10.953 9.817 1.00 95.06 111 ASN A C 1
ATOM 887 O O . ASN A 1 111 ? -4.431 11.057 10.567 1.00 95.06 111 ASN A O 1
ATOM 891 N N . ALA A 1 112 ? -5.359 10.179 8.733 1.00 96.25 112 ALA A N 1
ATOM 892 C CA . ALA A 1 112 ? -4.188 9.442 8.283 1.00 96.25 112 ALA A CA 1
ATOM 893 C C . ALA A 1 112 ? -3.404 10.160 7.171 1.00 96.25 112 ALA A C 1
ATOM 895 O O . ALA A 1 112 ? -2.586 9.529 6.503 1.00 96.25 112 ALA A O 1
ATOM 896 N N . ALA A 1 113 ? -3.599 11.467 6.967 1.00 96.00 113 ALA A N 1
ATOM 897 C CA . ALA A 1 113 ? -2.907 12.205 5.909 1.00 96.00 113 ALA A CA 1
ATOM 898 C C . ALA A 1 113 ? -1.374 12.085 6.001 1.00 96.00 113 ALA A C 1
ATOM 900 O O . ALA A 1 113 ? -0.717 11.806 4.999 1.00 96.00 113 ALA A O 1
ATOM 901 N N . ALA A 1 114 ? -0.805 12.222 7.204 1.00 96.50 114 ALA A N 1
ATOM 902 C CA . ALA A 1 114 ? 0.638 12.115 7.427 1.00 96.50 114 ALA A CA 1
ATOM 903 C C . ALA A 1 114 ? 1.221 10.738 7.032 1.00 96.50 114 ALA A C 1
ATOM 905 O O . ALA A 1 114 ? 2.095 10.697 6.165 1.00 96.50 114 ALA A O 1
ATOM 906 N N . PRO A 1 115 ? 0.749 9.596 7.569 1.00 96.69 115 PRO A N 1
ATOM 907 C CA . PRO A 1 115 ? 1.264 8.284 7.167 1.00 96.69 115 PRO A CA 1
ATOM 908 C C . PRO A 1 115 ? 0.921 7.919 5.719 1.00 96.69 115 PRO A C 1
ATOM 910 O O . PRO A 1 115 ? 1.715 7.237 5.075 1.00 96.69 115 PRO A O 1
ATOM 913 N N . LEU A 1 116 ? -0.213 8.370 5.169 1.00 97.56 116 LEU A N 1
ATOM 914 C CA . LEU A 1 116 ? -0.509 8.186 3.744 1.00 97.56 116 LEU A CA 1
ATOM 915 C C . LEU A 1 116 ? 0.523 8.911 2.874 1.00 97.56 116 LEU A C 1
ATOM 917 O O . LEU A 1 116 ? 1.011 8.326 1.908 1.00 97.56 116 LEU A O 1
ATOM 921 N N . ALA A 1 117 ? 0.909 10.136 3.241 1.00 97.38 117 ALA A N 1
ATOM 922 C CA . ALA A 1 117 ? 1.967 10.878 2.563 1.00 97.38 117 ALA A CA 1
ATOM 923 C C . ALA A 1 117 ? 3.328 10.177 2.696 1.00 97.38 117 ALA A C 1
ATOM 925 O O . ALA A 1 117 ? 4.041 10.034 1.702 1.00 97.38 117 ALA A O 1
ATOM 926 N N . THR A 1 118 ? 3.669 9.665 3.884 1.00 97.00 118 THR A N 1
ATOM 927 C CA . THR A 1 118 ? 4.888 8.867 4.091 1.00 97.00 118 THR A CA 1
ATOM 928 C C . THR A 1 118 ? 4.906 7.634 3.194 1.00 97.00 118 THR A C 1
ATOM 930 O O . THR A 1 118 ? 5.889 7.395 2.494 1.00 97.00 118 THR A O 1
ATOM 933 N N . LEU A 1 119 ? 3.816 6.863 3.167 1.00 96.69 119 LEU A N 1
ATOM 934 C CA . LEU A 1 119 ? 3.729 5.676 2.325 1.00 96.69 119 LEU A CA 1
ATOM 935 C C . LEU A 1 119 ? 3.822 6.040 0.840 1.00 96.69 119 LEU A C 1
ATOM 937 O O . LEU A 1 119 ? 4.521 5.354 0.092 1.00 96.69 119 LEU A O 1
ATOM 941 N N . ALA A 1 120 ? 3.138 7.105 0.416 1.00 96.56 120 ALA A N 1
ATOM 942 C CA . AL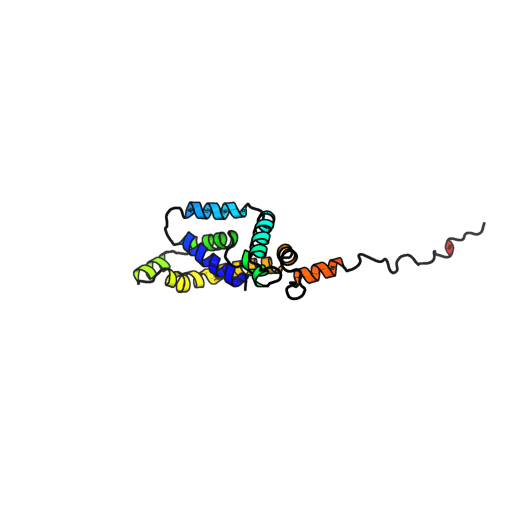A A 1 120 ? 3.182 7.589 -0.957 1.00 96.56 120 ALA A CA 1
ATOM 943 C C . ALA A 1 120 ? 4.611 7.953 -1.367 1.00 96.56 120 ALA A C 1
ATOM 945 O O . ALA A 1 120 ? 5.062 7.524 -2.427 1.00 96.56 120 ALA A O 1
ATOM 946 N N . LEU A 1 121 ? 5.344 8.665 -0.508 1.00 96.50 121 LEU A N 1
ATOM 947 C CA . LEU A 1 121 ? 6.735 9.038 -0.744 1.00 96.50 121 LEU A CA 1
ATOM 948 C C . LEU A 1 121 ? 7.650 7.811 -0.837 1.00 96.50 121 LEU A C 1
ATOM 950 O O . LEU A 1 121 ? 8.376 7.671 -1.818 1.00 96.50 121 LEU A O 1
ATOM 954 N N . LEU A 1 122 ? 7.589 6.900 0.140 1.00 94.31 122 LEU A N 1
ATOM 955 C CA . LEU A 1 122 ? 8.402 5.677 0.143 1.00 94.31 122 LEU A CA 1
ATOM 956 C C . LEU A 1 122 ? 8.142 4.824 -1.101 1.00 94.31 122 LEU A C 1
ATOM 958 O O . LEU A 1 122 ? 9.070 4.353 -1.757 1.00 94.31 122 LEU A O 1
ATOM 962 N N . THR A 1 123 ? 6.867 4.667 -1.450 1.00 93.12 123 THR A N 1
ATOM 963 C CA . THR A 1 123 ? 6.444 3.913 -2.630 1.00 93.12 123 THR A CA 1
ATOM 964 C C . THR A 1 123 ? 6.919 4.593 -3.908 1.00 93.12 123 THR A C 1
ATOM 966 O O . THR A 1 123 ? 7.442 3.928 -4.795 1.00 93.12 123 THR A O 1
ATOM 969 N N . PHE A 1 124 ? 6.770 5.914 -4.010 1.00 93.62 124 PHE A N 1
ATOM 970 C CA . PHE A 1 124 ? 7.220 6.679 -5.168 1.00 93.62 124 PHE A CA 1
ATOM 971 C C . PHE A 1 124 ? 8.729 6.562 -5.377 1.00 93.62 124 PHE A C 1
ATOM 973 O O . PHE A 1 124 ? 9.151 6.254 -6.485 1.00 93.62 124 PHE A O 1
ATOM 980 N N . ILE A 1 125 ? 9.529 6.732 -4.321 1.00 92.75 125 ILE A N 1
ATOM 981 C CA . ILE A 1 125 ? 10.988 6.574 -4.384 1.00 92.75 125 ILE A CA 1
ATOM 982 C C . ILE A 1 125 ? 11.352 5.159 -4.846 1.00 92.75 125 ILE A C 1
ATOM 984 O O . ILE A 1 125 ? 12.205 5.001 -5.715 1.00 92.75 125 ILE A O 1
ATOM 988 N N . GLY A 1 126 ? 10.686 4.134 -4.306 1.00 89.88 126 GLY A N 1
ATOM 989 C CA . GLY A 1 126 ? 10.905 2.748 -4.717 1.00 89.88 126 GLY A CA 1
ATOM 990 C C . GLY A 1 126 ? 10.601 2.518 -6.198 1.00 89.88 126 GLY A C 1
ATOM 991 O O . GLY A 1 126 ? 11.429 1.970 -6.913 1.00 89.88 126 GLY A O 1
ATOM 992 N N . GLN A 1 127 ? 9.448 2.990 -6.675 1.00 88.12 127 GLN A N 1
ATOM 993 C CA . GLN A 1 127 ? 9.046 2.855 -8.080 1.00 88.12 127 GLN A CA 1
ATOM 994 C C . GLN A 1 127 ? 9.929 3.676 -9.025 1.00 88.12 127 GLN A C 1
ATOM 996 O O . GLN A 1 127 ? 10.207 3.240 -10.136 1.00 88.12 127 GLN A O 1
ATOM 1001 N N . TRP A 1 128 ? 10.387 4.850 -8.587 1.00 86.56 128 TRP A N 1
ATOM 1002 C CA . TRP A 1 128 ? 11.306 5.678 -9.359 1.00 86.56 128 TRP A CA 1
ATOM 1003 C C . TRP A 1 128 ? 12.672 5.014 -9.502 1.00 86.56 128 TRP A C 1
ATOM 1005 O O . TRP A 1 128 ? 13.253 5.065 -10.576 1.00 86.56 128 TRP A O 1
ATOM 1015 N N . ASN A 1 129 ? 13.171 4.375 -8.443 1.00 89.00 129 ASN A N 1
ATOM 1016 C CA . ASN A 1 129 ? 14.465 3.690 -8.444 1.00 89.00 129 ASN A CA 1
ATOM 1017 C C . ASN A 1 129 ? 14.411 2.275 -9.036 1.00 89.00 129 ASN A C 1
ATOM 1019 O O . ASN A 1 129 ? 15.454 1.638 -9.185 1.00 89.00 129 ASN A O 1
ATOM 1023 N N . GLU A 1 130 ? 13.221 1.774 -9.364 1.00 87.56 130 GLU A N 1
ATOM 1024 C CA . GLU A 1 130 ? 13.060 0.450 -9.943 1.00 87.56 130 GLU A CA 1
ATOM 1025 C C . GLU A 1 130 ? 13.653 0.413 -11.359 1.00 87.56 130 GLU A C 1
ATOM 1027 O O . GLU A 1 130 ? 13.376 1.256 -12.218 1.00 87.56 130 GLU A O 1
ATOM 1032 N N . TYR A 1 131 ? 14.497 -0.586 -11.594 1.00 86.62 131 TYR A N 1
ATOM 1033 C CA . TYR A 1 131 ? 15.240 -0.767 -12.842 1.00 86.62 131 TYR A CA 1
ATOM 1034 C C . TYR A 1 131 ? 15.004 -2.155 -13.425 1.00 86.62 131 TYR A C 1
ATOM 1036 O O . TYR A 1 131 ? 14.858 -2.306 -14.638 1.00 86.62 131 TYR A O 1
ATOM 1044 N N . PHE A 1 132 ? 14.940 -3.174 -12.567 1.00 88.50 132 PHE A N 1
ATOM 1045 C CA . PHE A 1 132 ? 14.918 -4.564 -12.990 1.00 88.50 132 PHE A CA 1
ATOM 1046 C C . PHE A 1 132 ? 13.619 -4.904 -13.720 1.00 88.50 132 PHE A C 1
ATOM 1048 O O . PHE A 1 132 ? 13.651 -5.476 -14.810 1.00 88.50 132 PHE A O 1
ATOM 1055 N N . TRP A 1 133 ? 12.475 -4.511 -13.156 1.00 90.62 133 TRP A N 1
ATOM 1056 C CA . TRP A 1 133 ? 11.181 -4.815 -13.762 1.00 90.62 133 TRP A CA 1
ATOM 1057 C C . TRP A 1 133 ? 10.962 -4.116 -15.118 1.00 90.62 133 TRP A C 1
ATOM 1059 O O . TRP A 1 133 ? 10.616 -4.801 -16.086 1.00 90.62 133 TRP A O 1
ATOM 1069 N N . PRO A 1 134 ? 11.215 -2.797 -15.257 1.00 89.38 134 PRO A N 1
ATOM 1070 C CA . PRO A 1 134 ? 11.104 -2.130 -16.548 1.00 89.38 134 PRO A CA 1
ATOM 1071 C C . PRO A 1 134 ? 12.063 -2.672 -17.604 1.00 89.38 134 PRO A C 1
ATOM 1073 O O . PRO A 1 134 ? 11.662 -2.800 -18.754 1.00 89.38 134 PRO A O 1
ATOM 1076 N N . LEU A 1 135 ? 13.287 -3.056 -17.225 1.00 86.62 135 LEU A N 1
ATOM 1077 C CA . LEU A 1 135 ? 14.228 -3.696 -18.148 1.00 86.62 135 LEU A CA 1
ATOM 1078 C C . LEU A 1 135 ? 13.697 -5.038 -18.678 1.00 86.62 135 LEU A C 1
ATOM 1080 O O . LEU A 1 135 ? 13.926 -5.385 -19.836 1.00 86.62 135 LEU A O 1
ATOM 1084 N N . LEU A 1 136 ? 13.000 -5.794 -17.830 1.00 88.12 136 LEU A N 1
ATOM 1085 C CA . LEU A 1 136 ? 12.471 -7.110 -18.174 1.00 88.12 136 LEU A CA 1
ATOM 1086 C C . LEU A 1 136 ? 11.230 -7.032 -19.082 1.00 88.12 136 LEU A C 1
ATOM 1088 O O . LEU A 1 136 ? 11.060 -7.884 -19.950 1.00 88.12 136 LEU A O 1
ATOM 1092 N N . VAL A 1 137 ? 10.359 -6.037 -18.877 1.00 89.12 137 VAL A N 1
ATOM 1093 C CA . VAL A 1 137 ? 9.012 -5.979 -19.487 1.00 89.12 137 VAL A CA 1
ATOM 1094 C C . VAL A 1 137 ? 8.850 -4.888 -20.547 1.00 89.12 137 VAL A C 1
ATOM 1096 O O . VAL A 1 137 ? 7.991 -5.023 -21.417 1.00 89.12 137 VAL A O 1
ATOM 1099 N N . GLY A 1 138 ? 9.637 -3.814 -20.482 1.00 86.94 138 GLY A N 1
ATOM 1100 C CA . GLY A 1 138 ? 9.583 -2.669 -21.393 1.00 86.94 138 GLY A CA 1
ATOM 1101 C C . GLY A 1 138 ? 10.892 -2.502 -22.158 1.00 86.94 138 GLY A C 1
ATOM 1102 O O . GLY A 1 138 ? 11.708 -1.644 -21.822 1.00 86.94 138 GLY A O 1
ATOM 1103 N N . GLN A 1 139 ? 11.098 -3.332 -23.181 1.00 79.06 139 GLN A N 1
ATOM 1104 C CA . GLN A 1 139 ? 12.318 -3.316 -23.998 1.00 79.06 139 GLN A CA 1
ATOM 1105 C C . GLN A 1 139 ? 12.283 -2.221 -25.074 1.00 79.06 139 GLN A C 1
ATOM 1107 O O . GLN A 1 139 ? 13.326 -1.634 -25.400 1.00 79.06 139 GLN A O 1
ATOM 1112 N N . ASP A 1 140 ? 11.083 -1.913 -25.574 1.00 83.31 140 ASP A N 1
ATOM 1113 C CA . ASP A 1 140 ? 10.862 -0.905 -26.608 1.00 83.31 140 ASP A CA 1
ATOM 1114 C C . ASP A 1 140 ? 11.194 0.505 -26.107 1.00 83.31 140 ASP A C 1
ATOM 1116 O O . ASP A 1 140 ? 10.959 0.871 -24.953 1.00 83.31 140 ASP A O 1
ATOM 1120 N N . GLU A 1 141 ? 11.726 1.330 -27.005 1.00 76.31 141 GLU A N 1
ATOM 1121 C CA . GLU A 1 141 ? 12.167 2.688 -26.679 1.00 76.31 141 GLU A CA 1
ATOM 1122 C C . GLU A 1 141 ? 11.005 3.611 -26.278 1.00 76.31 141 GLU A C 1
ATOM 1124 O O . GLU A 1 141 ? 11.178 4.484 -25.432 1.00 76.31 141 GLU A O 1
ATOM 1129 N N . SER A 1 142 ? 9.797 3.359 -26.793 1.00 80.25 142 SER A N 1
ATOM 1130 C CA . SER A 1 142 ? 8.582 4.133 -26.498 1.00 80.25 142 SER A CA 1
ATOM 1131 C C . SER A 1 142 ? 8.078 3.998 -25.055 1.00 80.25 142 SER A C 1
ATOM 1133 O O . SER A 1 142 ? 7.346 4.865 -24.579 1.00 80.25 142 SER A O 1
ATOM 1135 N N . VAL A 1 143 ? 8.461 2.929 -24.351 1.00 79.94 143 VAL A N 1
ATOM 1136 C CA . VAL A 1 143 ? 8.049 2.645 -22.962 1.00 79.94 143 VAL A CA 1
ATOM 1137 C C . VAL A 1 143 ? 9.231 2.554 -22.002 1.00 79.94 143 VAL A C 1
ATOM 1139 O O . VAL A 1 143 ? 9.061 2.238 -20.821 1.00 79.94 143 VAL A O 1
ATOM 1142 N N . ARG A 1 144 ? 10.441 2.841 -22.491 1.00 81.06 144 ARG A N 1
ATOM 1143 C CA . ARG A 1 144 ? 11.661 2.782 -21.696 1.00 81.06 144 ARG A CA 1
ATOM 1144 C C . ARG A 1 144 ? 11.655 3.891 -20.652 1.00 81.06 144 ARG A C 1
ATOM 1146 O O . ARG A 1 144 ? 11.657 5.078 -20.966 1.00 81.06 144 ARG A O 1
ATOM 1153 N N . VAL A 1 145 ? 11.683 3.494 -19.385 1.00 82.88 145 VAL A N 1
ATOM 1154 C CA . VAL A 1 145 ? 11.748 4.439 -18.266 1.00 82.88 145 VAL A CA 1
ATOM 1155 C C . VAL A 1 145 ? 13.142 5.061 -18.143 1.00 82.88 145 VAL A C 1
ATOM 1157 O O . VAL A 1 145 ? 14.155 4.450 -18.498 1.00 82.88 145 VAL A O 1
ATOM 1160 N N . LEU A 1 146 ? 13.197 6.279 -17.597 1.00 74.25 146 LEU A N 1
ATOM 1161 C CA . LEU A 1 146 ? 14.419 7.085 -17.500 1.00 74.25 146 LEU A CA 1
ATOM 1162 C C . LEU A 1 146 ? 15.565 6.356 -16.779 1.00 74.25 146 LEU A C 1
ATOM 1164 O O . LEU A 1 146 ? 16.714 6.435 -17.213 1.00 74.25 146 LEU A O 1
ATOM 1168 N N . THR A 1 147 ? 15.262 5.618 -15.708 1.00 71.75 147 THR A N 1
ATOM 1169 C CA . THR A 1 147 ? 16.255 4.838 -14.956 1.00 71.75 147 THR A CA 1
ATOM 1170 C C . THR A 1 147 ? 16.930 3.770 -15.805 1.00 71.75 147 THR A C 1
ATOM 1172 O O . THR A 1 147 ? 18.146 3.597 -15.712 1.00 71.75 147 THR A O 1
ATOM 1175 N N . VAL A 1 148 ? 16.175 3.105 -16.684 1.00 73.19 148 VAL A N 1
ATOM 1176 C CA . VAL A 1 148 ? 16.723 2.120 -17.622 1.00 73.19 148 VAL A CA 1
ATOM 1177 C C . VAL A 1 148 ? 17.580 2.796 -18.683 1.00 73.19 148 VAL A C 1
ATOM 1179 O O . VAL A 1 148 ? 18.710 2.369 -18.919 1.00 73.19 148 VAL A O 1
ATOM 1182 N N . GLY A 1 149 ? 17.089 3.892 -19.269 1.00 70.94 149 GLY A N 1
ATOM 1183 C CA . GLY A 1 149 ? 17.841 4.670 -20.256 1.00 70.94 149 GLY A CA 1
ATOM 1184 C C . GLY A 1 149 ? 19.207 5.118 -19.727 1.00 70.94 149 GLY A C 1
ATOM 1185 O O . GLY A 1 149 ? 20.230 4.840 -20.349 1.00 70.94 149 GLY A O 1
ATOM 1186 N N . LEU A 1 150 ? 19.248 5.732 -18.540 1.00 71.31 150 LEU A N 1
ATOM 1187 C CA . LEU A 1 150 ? 20.493 6.180 -17.903 1.00 71.31 150 LEU A CA 1
ATOM 1188 C C . LEU A 1 150 ? 21.456 5.026 -17.586 1.00 71.31 150 LEU A C 1
ATOM 1190 O O . LEU A 1 150 ? 22.668 5.196 -17.722 1.00 71.31 150 LEU A O 1
ATOM 1194 N N . GLY A 1 151 ? 20.942 3.863 -17.175 1.00 70.81 151 GLY A N 1
ATOM 1195 C CA . GLY A 1 151 ? 21.757 2.667 -16.946 1.00 70.81 151 GLY A CA 1
ATOM 1196 C C . GLY A 1 151 ? 22.456 2.190 -18.221 1.00 70.81 151 GLY A C 1
ATOM 1197 O O . GLY A 1 151 ? 23.669 1.974 -18.221 1.00 70.81 151 GLY A O 1
ATOM 1198 N N . VAL A 1 152 ? 21.713 2.118 -19.329 1.00 69.19 152 VAL A N 1
ATOM 1199 C CA . VAL A 1 152 ? 22.259 1.752 -20.643 1.00 69.19 152 VAL A CA 1
ATOM 1200 C C . VAL A 1 152 ? 23.297 2.780 -21.109 1.00 69.19 152 VAL A C 1
ATOM 1202 O O . VAL A 1 152 ? 24.408 2.387 -21.464 1.00 69.19 152 VAL A O 1
ATOM 1205 N N . PHE A 1 153 ? 23.014 4.084 -21.014 1.00 71.62 153 PHE A N 1
ATOM 1206 C CA . PHE A 1 153 ? 23.978 5.139 -21.370 1.00 71.62 153 PHE A CA 1
ATOM 1207 C C . PHE A 1 153 ? 25.266 5.082 -20.534 1.00 71.62 153 PHE A C 1
ATOM 1209 O O . PHE A 1 153 ? 26.366 5.204 -21.079 1.00 71.62 153 PHE A O 1
ATOM 1216 N N . LYS A 1 154 ? 25.159 4.843 -19.219 1.00 70.50 154 LYS A N 1
ATOM 1217 C CA . LYS A 1 154 ? 26.337 4.646 -18.358 1.00 70.50 154 LYS A CA 1
ATOM 1218 C C . LYS A 1 154 ? 27.157 3.427 -18.783 1.00 70.50 154 LYS A C 1
ATOM 12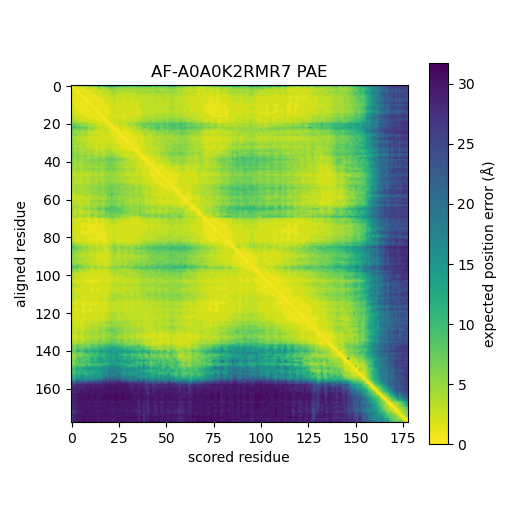20 O O . LYS A 1 154 ? 28.377 3.518 -18.796 1.00 70.50 154 LYS A O 1
ATOM 1225 N N . SER A 1 155 ? 26.514 2.322 -19.171 1.00 71.25 155 SER A N 1
ATOM 1226 C CA . SER A 1 155 ? 27.212 1.107 -19.626 1.00 71.25 155 SER A CA 1
ATOM 1227 C C . SER A 1 155 ? 27.917 1.268 -20.981 1.00 71.25 155 SER A C 1
ATOM 1229 O O . SER A 1 155 ? 28.911 0.597 -21.241 1.00 71.25 155 SER A O 1
ATOM 1231 N N . GLN A 1 156 ? 27.428 2.178 -21.830 1.00 66.00 156 GLN A N 1
ATOM 1232 C CA . GLN A 1 156 ? 28.015 2.490 -23.137 1.00 66.00 156 GLN A CA 1
ATOM 1233 C C . GLN A 1 156 ? 29.135 3.537 -23.062 1.00 66.00 156 GLN A C 1
ATOM 1235 O O . GLN A 1 156 ? 29.869 3.710 -24.032 1.00 66.00 156 GLN A O 1
ATOM 1240 N N . SER A 1 157 ? 29.287 4.226 -21.925 1.00 58.16 157 SER A N 1
ATOM 1241 C CA . SER A 1 157 ? 30.388 5.162 -21.693 1.00 58.16 157 SER A CA 1
ATOM 1242 C C . SER A 1 157 ? 31.678 4.360 -21.507 1.00 58.16 157 SER A C 1
ATOM 1244 O O . SER A 1 157 ? 31.796 3.639 -20.516 1.00 58.16 157 SER A O 1
ATOM 1246 N N . PRO A 1 158 ? 32.654 4.432 -22.427 1.00 56.22 158 PRO A N 1
ATOM 1247 C CA . PRO A 1 158 ? 33.853 3.618 -22.322 1.00 56.22 158 PRO A CA 1
ATOM 1248 C C . PRO A 1 158 ? 34.594 3.954 -21.027 1.00 56.22 158 PRO A C 1
ATOM 1250 O O . PRO A 1 158 ? 35.026 5.092 -20.830 1.00 56.22 158 PRO A O 1
ATOM 1253 N N . GLN A 1 159 ? 34.774 2.962 -20.155 1.00 55.34 159 GLN A N 1
ATOM 1254 C CA . GLN A 1 159 ? 35.714 3.035 -19.044 1.00 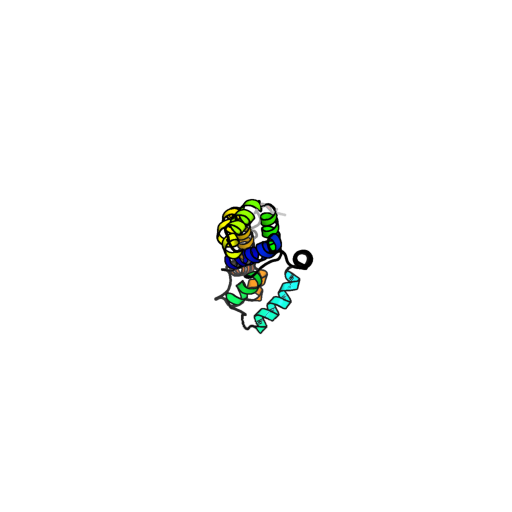55.34 159 GLN A CA 1
ATOM 1255 C C . GLN A 1 159 ? 37.111 3.285 -19.639 1.00 55.34 159 GLN A C 1
ATOM 1257 O O . GLN A 1 159 ? 37.759 2.371 -20.136 1.00 55.34 159 GLN A O 1
ATOM 1262 N N . GLY A 1 160 ? 37.544 4.545 -19.662 1.00 55.81 160 GLY A N 1
ATOM 1263 C CA . GLY A 1 160 ? 38.914 4.953 -19.952 1.00 55.81 160 GLY A CA 1
ATOM 1264 C C . GLY A 1 160 ? 39.538 4.355 -21.215 1.00 55.81 160 GLY A C 1
ATOM 1265 O O . GLY A 1 160 ? 40.459 3.541 -21.125 1.00 55.81 160 GLY A O 1
ATOM 1266 N N . ARG A 1 161 ? 39.204 4.884 -22.399 1.00 45.38 161 ARG A N 1
ATOM 1267 C CA . ARG A 1 161 ? 40.252 4.954 -23.425 1.00 45.38 161 ARG A CA 1
ATOM 1268 C C . ARG A 1 161 ? 41.225 6.024 -22.948 1.00 45.38 161 ARG A C 1
ATOM 1270 O O . ARG A 1 161 ? 40.948 7.207 -23.070 1.00 45.38 161 ARG A O 1
ATOM 1277 N N . ARG A 1 162 ? 42.306 5.575 -22.309 1.00 55.47 162 ARG A N 1
ATOM 1278 C CA . ARG A 1 162 ? 43.480 6.356 -21.903 1.00 55.47 162 ARG A CA 1
ATOM 1279 C C . ARG A 1 162 ? 43.851 7.375 -22.989 1.00 55.47 162 ARG A C 1
ATOM 1281 O O . ARG A 1 162 ? 44.608 7.055 -23.898 1.00 55.47 162 ARG A O 1
ATOM 1288 N N . THR A 1 163 ? 43.340 8.594 -22.909 1.00 58.53 163 THR A N 1
ATOM 1289 C CA . THR A 1 163 ? 43.808 9.708 -23.732 1.00 58.53 163 THR A CA 1
ATOM 1290 C C . THR A 1 163 ? 44.600 10.634 -22.827 1.00 58.53 163 THR A C 1
ATOM 1292 O O . THR A 1 163 ? 44.027 11.469 -22.135 1.00 58.53 163 THR A O 1
ATOM 1295 N N . GLY A 1 164 ? 45.924 10.438 -22.809 1.00 58.72 164 GLY A N 1
ATOM 1296 C CA . GLY A 1 164 ? 46.860 11.518 -22.482 1.00 58.72 164 GLY A CA 1
ATOM 1297 C C . GLY A 1 164 ? 47.846 11.333 -21.324 1.00 58.72 164 GLY A C 1
ATOM 1298 O O . GLY A 1 164 ? 48.562 12.280 -21.033 1.00 58.72 164 GLY A O 1
ATOM 1299 N N . VAL A 1 165 ? 47.953 10.171 -20.669 1.00 55.78 165 VAL A N 1
ATOM 1300 C CA . VAL A 1 165 ? 49.016 9.934 -19.663 1.00 55.78 165 VAL A CA 1
ATOM 1301 C C . VAL A 1 165 ? 49.851 8.736 -20.099 1.00 55.78 165 VAL A C 1
ATOM 1303 O O . VAL A 1 165 ? 49.633 7.607 -19.672 1.00 55.78 165 VAL A O 1
ATOM 1306 N N . GLY A 1 166 ? 50.750 8.975 -21.050 1.00 55.12 166 GLY A N 1
ATOM 1307 C CA . GLY A 1 166 ? 51.630 7.934 -21.590 1.00 55.12 166 GLY A CA 1
ATOM 1308 C C . GLY A 1 166 ? 52.476 8.345 -22.794 1.00 55.12 166 GLY A C 1
ATOM 1309 O O . GLY A 1 166 ? 53.310 7.562 -23.223 1.00 55.12 166 GLY A O 1
ATOM 1310 N N . SER A 1 167 ? 52.301 9.556 -23.332 1.00 55.84 167 SER A N 1
ATOM 1311 C CA . SER A 1 167 ? 53.105 10.072 -24.449 1.00 55.84 167 SER A CA 1
ATOM 1312 C C . SER A 1 167 ? 54.023 11.229 -24.049 1.00 55.84 167 SER A C 1
ATOM 1314 O O . SER A 1 167 ? 54.367 12.051 -24.895 1.00 55.84 167 SER A O 1
ATOM 1316 N N . TRP A 1 168 ? 54.405 11.332 -22.773 1.00 56.97 168 TRP A N 1
ATOM 1317 C CA . TRP A 1 168 ? 55.500 12.226 -22.401 1.00 56.97 168 TRP A CA 1
ATOM 1318 C C . TRP A 1 168 ? 56.808 11.580 -22.866 1.00 56.97 168 TRP A C 1
ATOM 1320 O O . TRP A 1 168 ? 57.102 10.464 -22.428 1.00 56.97 168 TRP A O 1
ATOM 1330 N N . PRO A 1 169 ? 57.581 12.216 -23.766 1.00 64.06 169 PRO A N 1
ATOM 1331 C CA . PRO A 1 169 ? 58.909 11.720 -24.086 1.00 64.06 169 PRO A CA 1
ATOM 1332 C C . PRO A 1 169 ? 59.746 11.688 -22.794 1.00 64.06 169 PRO A C 1
ATOM 1334 O O . PRO A 1 169 ? 59.615 12.597 -21.967 1.00 64.06 169 PRO A O 1
ATOM 1337 N N . PRO A 1 170 ? 60.577 10.652 -22.578 1.00 67.94 170 PRO A N 1
ATOM 1338 C CA . PRO A 1 170 ? 61.408 10.572 -21.383 1.00 67.94 170 PRO A CA 1
ATOM 1339 C C . PRO A 1 170 ? 62.336 11.801 -21.292 1.00 67.94 170 PRO A C 1
ATOM 1341 O O . PRO A 1 170 ? 62.796 12.292 -22.330 1.00 67.94 170 PRO A O 1
ATOM 1344 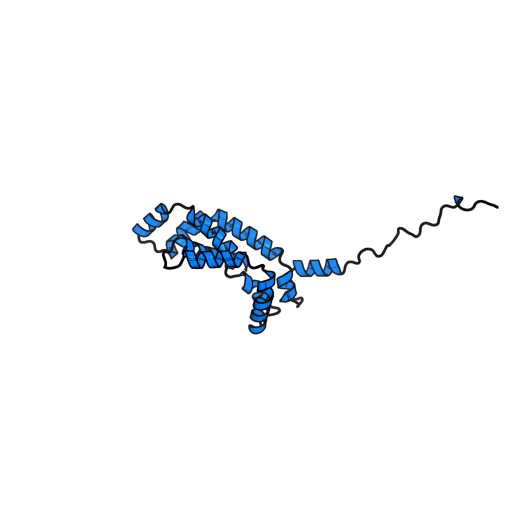N N . PRO A 1 171 ? 62.624 12.319 -20.081 1.00 69.94 171 PRO A N 1
ATOM 1345 C CA . PRO A 1 171 ? 63.500 13.474 -19.904 1.00 69.94 171 PRO A CA 1
ATOM 1346 C C . PRO A 1 171 ? 64.875 13.245 -20.543 1.00 69.94 171 PRO A C 1
ATOM 1348 O O . PRO A 1 171 ? 65.471 12.176 -20.405 1.00 69.94 171 PRO A O 1
ATOM 1351 N N . SER A 1 172 ? 65.416 14.274 -21.197 1.00 65.75 172 SER A N 1
ATOM 1352 C CA . SER A 1 172 ? 66.688 14.234 -21.939 1.00 65.75 172 SER A CA 1
ATOM 1353 C C . SER A 1 172 ? 67.919 13.843 -21.108 1.00 65.75 172 SER A C 1
ATOM 1355 O O . SER A 1 172 ? 68.960 13.537 -21.680 1.00 65.75 172 SER A O 1
ATOM 1357 N N . TRP A 1 173 ? 67.797 13.810 -19.781 1.00 61.41 173 TRP A N 1
ATOM 1358 C CA . TRP A 1 173 ? 68.854 13.486 -18.822 1.00 61.41 173 TRP A CA 1
ATOM 1359 C C . TRP A 1 173 ? 69.108 11.977 -18.632 1.00 61.41 173 TRP A C 1
ATOM 1361 O O . TRP A 1 173 ? 70.032 11.611 -17.919 1.00 61.41 173 TRP A O 1
ATOM 1371 N N . GLN A 1 174 ? 68.327 11.092 -19.270 1.00 62.44 174 GLN A N 1
ATOM 1372 C CA . GLN A 1 174 ? 68.554 9.632 -19.253 1.00 62.44 174 GLN A CA 1
ATOM 1373 C C . GLN A 1 174 ? 69.557 9.128 -20.311 1.00 62.44 174 GLN A C 1
ATOM 1375 O O . GLN A 1 174 ? 69.794 7.926 -20.409 1.00 62.44 174 GLN A O 1
ATOM 1380 N N . ARG A 1 175 ? 70.172 10.013 -21.106 1.00 61.94 175 ARG A N 1
ATOM 1381 C CA . ARG A 1 175 ? 71.272 9.655 -22.016 1.00 61.94 175 ARG A CA 1
ATOM 1382 C C . ARG A 1 175 ? 72.609 10.031 -21.377 1.00 61.94 175 ARG A C 1
ATOM 1384 O O . ARG A 1 175 ? 73.104 11.130 -21.603 1.00 61.94 175 ARG A O 1
ATOM 1391 N N . CYS A 1 176 ? 73.182 9.132 -20.575 1.00 65.00 176 CYS A N 1
ATOM 1392 C CA . CYS A 1 176 ? 74.590 9.246 -20.187 1.00 65.00 176 CYS A CA 1
ATOM 1393 C C . CYS A 1 176 ? 75.483 8.897 -21.394 1.00 65.00 176 CYS A C 1
ATOM 1395 O O . CYS A 1 176 ? 75.210 7.889 -22.052 1.00 65.00 176 CYS A O 1
ATOM 1397 N N . PRO A 1 177 ? 76.533 9.682 -21.696 1.00 66.00 177 PRO A N 1
ATOM 1398 C CA . PRO A 1 177 ? 77.561 9.267 -22.638 1.00 66.00 177 PRO A CA 1
ATOM 1399 C C . PRO A 1 177 ? 78.423 8.170 -21.998 1.00 66.00 177 PRO A C 1
ATOM 1401 O O . PRO A 1 177 ? 78.751 8.255 -20.814 1.00 66.00 177 PRO A O 1
ATOM 1404 N N . SER A 1 178 ? 78.730 7.142 -22.788 1.00 63.22 178 SER A N 1
ATOM 1405 C CA . SER A 1 178 ? 79.685 6.068 -22.487 1.00 63.22 178 SER A CA 1
ATOM 1406 C C . SER A 1 178 ? 81.116 6.576 -22.388 1.00 63.22 178 SER A C 1
ATOM 1408 O O . SER A 1 178 ? 81.472 7.376 -23.286 1.00 63.22 178 SER A O 1
#

Solvent-accessible surface area (backbone atoms only — not comparable to full-atom values): 10378 Å² total; per-residue (Å²): 109,39,45,62,42,17,50,52,48,12,47,53,51,11,46,48,71,53,68,56,87,62,92,62,52,69,57,56,49,50,51,39,56,56,56,68,73,54,59,70,74,74,54,44,58,63,51,49,53,52,33,52,75,69,66,27,57,54,37,70,62,48,66,32,57,87,60,18,49,59,47,52,64,54,22,52,55,47,23,56,54,56,61,72,49,79,58,64,67,57,53,51,41,41,75,74,66,48,49,71,71,54,43,42,65,72,47,49,48,65,76,38,44,66,63,51,48,51,51,37,51,57,45,41,54,51,62,62,70,51,40,69,66,47,59,75,43,21,75,46,78,93,51,48,50,69,55,46,53,54,52,53,54,57,72,68,49,74,85,71,78,84,82,81,89,79,80,73,77,79,70,82,82,78,68,74,85,131